Protein AF-A0A7S4PIS7-F1 (afdb_monomer)

Nearest PDB structures (foldseek):
  7o0b-assembly1_A  TM=9.047E-01  e=6.453E-05  Homo sapiens
  6qe7-assembly3_C  TM=4.476E-01  e=2.014E-06  Acetivibrio thermocellus
  2ds4-assembly1_A  TM=7.966E-01  e=3.556E-04  Homo sapiens
  6qe7-assembly1_A  TM=4.527E-01  e=4.988E-06  Acetivibrio thermocellus
  6qe7-assembly2_B  TM=4.532E-01  e=1.171E-05  Acetivibrio thermocellus

Radius of gyration: 41.5 Å; Cα contacts (8 Å, |Δi|>4): 416; chains: 1; bounding box: 76×53×110 Å

Foldseek 3Di:
DFKKKKKKAWDDQQKFKWKDKQNDTFDGQHPGDPDNIDMGIDDDDPPDDIDIDMDMDGDDDDTDIFMWMATPPRDIDTDDVVNDDPDPPPDPCPVPDDDDAFDDWDQVLKDKDDPLQPDADAPDKGKIKIFTHHPVNHTHQAQPWDKWKWKAFPPDRVDDTWTWDWADPGRRMIMIMTHHHDDDQPPPPDDPDPDDDDPDPPPDPDDDDDDDDDDDDPVVVVVVVVPPPPPPPDPPPPPDPPPDDGIGMDMDIDDPPDDDDDDDPDPPPDD

InterPro domains:
  IPR011658 PA14 domain [PF07691] (14-79)
  IPR013783 Immunoglobulin-like fold [G3DSA:2.60.40.10] (105-194)
  IPR037524 PA14/GLEYA domain [PS51820] (1-83)

Mean predicted aligned error: 19.9 Å

Solvent-accessible surface area (backbone atoms only — not comparable to full-atom values): 17497 Å² total; per-residue (Å²): 106,51,58,34,39,39,33,41,44,43,70,51,87,60,43,29,40,34,35,29,51,68,86,39,79,42,37,83,25,72,92,56,66,92,56,53,57,48,59,28,68,49,80,46,55,78,101,59,92,67,56,72,47,78,50,76,48,71,71,71,90,74,83,48,80,44,57,30,35,28,39,97,88,40,73,78,41,66,66,52,68,95,80,58,73,96,62,90,66,71,62,91,70,61,82,69,90,78,84,85,80,52,65,69,76,23,57,84,62,27,46,73,49,58,61,41,76,83,49,75,50,54,76,36,79,24,46,32,39,35,42,40,9,7,84,86,61,40,63,28,71,58,52,85,76,44,66,48,44,32,42,34,53,68,82,55,76,88,57,79,65,42,73,35,54,67,44,69,73,48,58,13,25,30,43,33,36,36,59,49,78,74,72,84,66,95,77,74,86,85,65,103,54,101,66,93,78,84,92,67,91,75,85,75,81,83,83,79,91,77,97,65,99,67,93,74,71,69,72,63,60,60,53,60,66,73,68,66,83,72,81,82,81,60,99,75,74,84,74,80,69,76,89,69,87,58,61,43,78,46,77,43,59,54,57,96,92,61,89,82,83,82,81,78,91,73,81,79,81,73,135

Organism: Guillardia theta (NCBI:txid55529)

Sequence (271 aa):
SEEFTFETSMGGNDERVKLWVDSSWIIDQWNSLSASSPSGTVWLVSNTLYDIKLQYADGADSAQVQLLWSSASQGQEVVNTSNLFVDASPVAGSPFATTVYPALTSGTLSTASGQGLSLATAGVSASLTIQAKDNLGNLKTTSDDVFVVRVRHNTDYTRSNILGTVTALGSGTYAASYTATWKRNGLSCVTNSTTYACTEPVDLIAIGSSTNTGIYDVSTWINAIRQTTSNVVGPSANRIGVLQKYHDILVSQALPGGLFATYYTDMSATP

pLDDT: mean 71.36, std 23.64, range [25.14, 98.12]

Secondary structure (DSSP, 8-state):
-EEEEEEEEES-SS-EEEEEETTEEEEE-SS--S-SS-EEEEEE-TT----EEEEEE--SS---EEEEEE-SSS-SEE--GGG--SS-PPPTTPSP---PPP-SB-TTT-EEESGGGT---TTSEEEEEEE-BBTTSPBPS----EEEEEEEESS-TTSPPEEPEEEEEETTEEEEEEE------TT----SSS-----------------------HHHHHHHHHS------STT----------EEEEEEEEBTTB-------------

Structure (mmCIF, N/CA/C/O backbone):
data_AF-A0A7S4PIS7-F1
#
_entry.id   AF-A0A7S4PIS7-F1
#
loop_
_atom_site.group_PDB
_atom_site.id
_atom_site.type_symbol
_atom_site.label_atom_id
_atom_site.label_alt_id
_atom_site.label_comp_id
_atom_site.label_asym_id
_atom_site.label_entity_id
_atom_site.label_seq_id
_atom_site.pdbx_PDB_ins_code
_atom_site.Cartn_x
_atom_site.Cartn_y
_atom_site.Cartn_z
_atom_site.occupancy
_atom_site.B_iso_or_equiv
_atom_site.auth_seq_id
_atom_site.auth_comp_id
_atom_site.auth_asym_id
_atom_site.auth_atom_id
_atom_site.pdbx_PDB_model_num
ATOM 1 N N . SER A 1 1 ? 3.510 -2.843 -29.275 1.00 89.06 1 SER A N 1
ATOM 2 C CA . SER A 1 1 ? 4.813 -3.388 -28.865 1.00 89.06 1 SER A CA 1
ATOM 3 C C . SER A 1 1 ? 5.463 -3.967 -30.093 1.00 89.06 1 SER A C 1
ATOM 5 O O . SER A 1 1 ? 4.746 -4.426 -30.977 1.00 89.06 1 SER A O 1
ATOM 7 N N . GLU A 1 2 ? 6.778 -3.888 -30.170 1.00 95.56 2 GLU A N 1
ATOM 8 C CA . GLU A 1 2 ? 7.553 -4.352 -31.318 1.00 95.56 2 GLU A CA 1
ATOM 9 C C . GLU A 1 2 ? 9.003 -4.602 -30.893 1.00 95.56 2 GLU A C 1
ATOM 11 O O . GLU A 1 2 ? 9.437 -4.143 -29.832 1.00 95.56 2 GLU A O 1
ATOM 16 N N . GLU A 1 3 ? 9.737 -5.350 -31.712 1.00 97.56 3 GLU A N 1
ATOM 17 C CA . GLU A 1 3 ? 11.176 -5.515 -31.543 1.00 97.56 3 GLU A CA 1
ATOM 18 C C . GLU A 1 3 ? 11.889 -4.255 -32.032 1.00 97.56 3 GLU A C 1
ATOM 20 O O . GLU A 1 3 ? 11.732 -3.844 -33.184 1.00 97.56 3 GLU A O 1
ATOM 25 N N . PHE A 1 4 ? 12.674 -3.651 -31.147 1.00 97.69 4 PHE A N 1
ATOM 26 C CA . PHE A 1 4 ? 13.568 -2.553 -31.472 1.00 97.69 4 PHE A CA 1
ATOM 27 C C . PHE A 1 4 ? 14.977 -3.083 -31.678 1.00 97.69 4 PHE A C 1
ATOM 29 O O . PHE A 1 4 ? 15.463 -3.897 -30.895 1.00 97.69 4 PHE A O 1
ATOM 36 N N . THR A 1 5 ? 15.648 -2.567 -32.701 1.00 98.06 5 THR A N 1
ATOM 37 C CA . THR A 1 5 ? 17.086 -2.729 -32.909 1.00 98.06 5 THR A CA 1
ATOM 38 C C . THR A 1 5 ? 17.775 -1.456 -32.455 1.00 98.06 5 THR A C 1
ATOM 40 O O . THR A 1 5 ? 17.504 -0.390 -33.006 1.00 98.06 5 THR A O 1
ATOM 43 N N . PHE A 1 6 ? 18.667 -1.563 -31.474 1.00 97.88 6 PHE A N 1
ATOM 44 C CA . PHE A 1 6 ? 19.576 -0.489 -31.093 1.00 97.88 6 PHE A CA 1
ATOM 45 C C . PHE A 1 6 ? 20.920 -0.701 -31.770 1.00 97.88 6 PHE A C 1
ATOM 47 O O . PHE A 1 6 ? 21.424 -1.821 -31.814 1.00 97.88 6 PHE A O 1
ATOM 54 N N . GLU A 1 7 ? 21.512 0.379 -32.259 1.00 97.38 7 GLU A N 1
ATOM 55 C CA . GLU A 1 7 ? 22.822 0.384 -32.899 1.00 97.38 7 GLU A CA 1
ATOM 56 C C . GLU A 1 7 ? 23.671 1.504 -32.305 1.00 97.38 7 GLU A C 1
ATOM 58 O O . GLU A 1 7 ? 23.167 2.586 -32.001 1.00 97.38 7 GLU A O 1
ATOM 63 N N . THR A 1 8 ? 24.966 1.257 -32.136 1.00 95.88 8 THR A N 1
ATOM 64 C CA . THR A 1 8 ? 25.911 2.292 -31.709 1.00 95.88 8 THR A CA 1
ATOM 65 C C . THR A 1 8 ? 26.898 2.577 -32.830 1.00 95.88 8 THR A C 1
ATOM 67 O O . THR A 1 8 ? 27.755 1.741 -33.093 1.00 95.88 8 THR A O 1
ATOM 70 N N . SER A 1 9 ? 26.801 3.733 -33.486 1.00 93.50 9 SER A N 1
ATOM 71 C CA . SER A 1 9 ? 27.763 4.140 -34.518 1.00 93.50 9 SER A CA 1
ATOM 72 C C . SER A 1 9 ? 29.004 4.742 -33.868 1.00 93.50 9 SER A C 1
ATOM 74 O O . SER A 1 9 ? 28.886 5.668 -33.063 1.00 93.50 9 SER A O 1
ATOM 76 N N . MET A 1 10 ? 30.168 4.224 -34.245 1.00 90.75 10 MET A N 1
ATOM 77 C CA . MET A 1 10 ? 31.479 4.508 -33.660 1.00 90.75 10 MET A CA 1
ATOM 78 C C . MET A 1 10 ? 32.483 4.939 -34.741 1.00 90.75 10 MET A C 1
ATOM 80 O O . MET A 1 10 ? 32.348 4.558 -35.907 1.00 90.75 10 MET A O 1
ATOM 84 N N . GLY A 1 11 ? 33.447 5.782 -34.369 1.00 82.31 11 GLY A N 1
ATOM 85 C CA . GLY A 1 11 ? 34.452 6.372 -35.252 1.00 82.31 11 GLY A CA 1
ATOM 86 C C . GLY A 1 11 ? 35.626 5.450 -35.593 1.00 82.31 11 GLY A C 1
ATOM 87 O O . GLY A 1 11 ? 36.238 5.631 -36.650 1.00 82.31 11 GLY A O 1
ATOM 88 N N . GLY A 1 12 ? 35.932 4.450 -34.756 1.00 81.00 12 GLY A N 1
ATOM 89 C CA . GLY A 1 12 ? 37.169 3.674 -34.892 1.00 81.00 12 GLY A CA 1
ATOM 90 C C . GLY A 1 12 ? 37.178 2.286 -34.248 1.00 81.00 12 GLY A C 1
ATOM 91 O O . GLY A 1 12 ? 36.256 1.862 -33.557 1.00 81.00 12 GLY A O 1
ATOM 92 N N . ASN A 1 13 ? 38.257 1.540 -34.507 1.00 82.38 13 ASN A N 1
ATOM 93 C CA . ASN A 1 13 ? 38.429 0.150 -34.053 1.00 82.38 13 ASN A CA 1
ATOM 94 C C . ASN A 1 13 ? 38.976 0.056 -32.613 1.00 82.38 13 ASN A C 1
ATOM 96 O O . ASN A 1 13 ? 39.056 -1.025 -32.016 1.00 82.38 13 ASN A O 1
ATOM 100 N N . ASP A 1 14 ? 39.432 1.175 -32.073 1.00 86.00 14 ASP A N 1
ATOM 101 C CA . ASP A 1 14 ? 39.980 1.346 -30.733 1.00 86.00 14 ASP A CA 1
ATOM 102 C C . ASP A 1 14 ? 38.921 1.756 -29.699 1.00 86.00 14 ASP A C 1
ATOM 104 O O . ASP A 1 14 ? 39.156 1.622 -28.498 1.00 86.00 14 ASP A O 1
ATOM 108 N N . GLU A 1 15 ? 37.721 2.104 -30.154 1.00 90.69 15 GLU A N 1
ATOM 109 C CA . GLU A 1 15 ? 36.562 2.391 -29.315 1.00 90.69 15 GLU A CA 1
ATOM 110 C C . GLU A 1 15 ? 35.902 1.104 -28.782 1.00 90.69 15 GLU A C 1
ATOM 112 O O . GLU A 1 15 ? 35.995 0.014 -29.363 1.00 90.69 15 GLU A O 1
ATOM 117 N N . ARG A 1 16 ? 35.244 1.203 -27.625 1.00 92.56 16 ARG A N 1
ATOM 118 C CA . ARG A 1 16 ? 34.557 0.107 -26.930 1.00 92.56 16 ARG A CA 1
ATOM 119 C C . ARG A 1 16 ? 33.186 0.555 -26.480 1.00 92.56 16 ARG A C 1
ATOM 121 O O . ARG A 1 16 ? 33.023 1.660 -25.970 1.00 92.56 16 ARG A O 1
ATOM 128 N N . VAL A 1 17 ? 32.215 -0.348 -26.586 1.00 95.00 17 VAL A N 1
ATOM 129 C CA . VAL A 1 17 ? 30.831 -0.045 -26.235 1.00 95.00 17 VAL A CA 1
ATOM 130 C C . VAL A 1 17 ? 30.140 -1.208 -25.547 1.00 95.00 17 VAL A C 1
ATOM 132 O O . VAL A 1 17 ? 30.383 -2.386 -25.834 1.00 95.00 17 VAL A O 1
ATOM 135 N N . LYS A 1 18 ? 29.252 -0.851 -24.624 1.00 96.44 18 LYS A N 1
ATOM 136 C CA . LYS A 1 18 ? 28.343 -1.774 -23.969 1.00 96.44 18 LYS A CA 1
ATOM 137 C C . LYS A 1 18 ? 27.011 -1.093 -23.717 1.00 96.44 18 LYS A C 1
ATOM 139 O O . LYS A 1 18 ? 26.975 -0.005 -23.142 1.00 96.44 18 LYS A O 1
ATOM 144 N N . LEU A 1 19 ? 25.930 -1.724 -24.156 1.00 97.31 19 LEU A N 1
ATOM 145 C CA . LEU A 1 19 ? 24.585 -1.166 -24.079 1.00 97.31 19 LEU A CA 1
ATOM 146 C C . LEU A 1 19 ? 23.670 -2.111 -23.314 1.00 97.31 19 LEU A C 1
ATOM 148 O O . LEU A 1 19 ? 23.612 -3.313 -23.585 1.00 97.31 19 LEU A O 1
ATOM 152 N N . TRP A 1 20 ? 22.929 -1.519 -22.386 1.00 97.25 20 TRP A N 1
ATOM 153 C CA . TRP A 1 20 ? 21.851 -2.156 -21.662 1.00 97.25 20 TRP A CA 1
ATOM 154 C C . TRP A 1 20 ? 20.541 -1.450 -21.951 1.00 97.25 20 TRP A C 1
ATOM 156 O O . TRP A 1 20 ? 20.491 -0.221 -21.886 1.00 97.25 20 TRP A O 1
ATOM 166 N N . VAL A 1 21 ? 19.493 -2.234 -22.171 1.00 95.94 21 VAL A N 1
ATOM 167 C CA . VAL A 1 21 ? 18.105 -1.770 -22.207 1.00 95.94 21 VAL A CA 1
ATOM 168 C C . VAL A 1 21 ? 17.287 -2.726 -21.349 1.00 95.94 21 VAL A C 1
ATOM 170 O O . VAL A 1 21 ? 17.481 -3.937 -21.432 1.00 95.94 21 VAL A O 1
ATOM 173 N N . ASP A 1 22 ? 16.430 -2.190 -20.480 1.00 93.69 22 ASP A N 1
ATOM 174 C CA . ASP A 1 22 ? 15.642 -2.975 -19.519 1.00 93.69 22 ASP A CA 1
ATOM 175 C C . ASP A 1 22 ? 16.523 -3.891 -18.645 1.00 93.69 22 ASP A C 1
ATOM 177 O O . ASP A 1 22 ? 16.303 -5.094 -18.498 1.00 93.69 22 ASP A O 1
ATOM 181 N N . SER A 1 23 ? 17.636 -3.333 -18.147 1.00 89.81 23 SER A N 1
ATOM 182 C CA . SER A 1 23 ? 18.686 -4.049 -17.397 1.00 89.81 23 SER A CA 1
ATOM 183 C C . SER A 1 23 ? 19.358 -5.231 -18.128 1.00 89.81 23 SER A C 1
ATOM 185 O O . SER A 1 23 ? 20.266 -5.862 -17.576 1.00 89.81 23 SER A O 1
ATOM 187 N N . SER A 1 24 ? 19.000 -5.495 -19.385 1.00 92.69 24 SER A N 1
ATOM 188 C CA . SER A 1 24 ? 19.518 -6.593 -20.199 1.00 92.69 24 SER A CA 1
ATOM 189 C C . SER A 1 24 ? 20.617 -6.102 -21.132 1.00 92.69 24 SER A C 1
ATOM 191 O O . SER A 1 24 ? 20.514 -5.031 -21.722 1.00 92.69 24 SER A O 1
ATOM 193 N N . TRP A 1 25 ? 21.698 -6.871 -21.246 1.00 92.81 25 TRP A N 1
ATOM 194 C CA . TRP A 1 25 ? 22.859 -6.512 -22.061 1.00 92.81 25 TRP A CA 1
ATOM 195 C C . TRP A 1 25 ? 22.537 -6.868 -23.512 1.00 92.81 25 TRP A C 1
ATOM 197 O O . TRP A 1 25 ? 22.391 -8.049 -23.820 1.00 92.81 25 TRP A O 1
ATOM 207 N N . ILE A 1 26 ? 22.423 -5.870 -24.387 1.00 96.69 26 ILE A N 1
ATOM 208 C CA . ILE A 1 26 ? 22.072 -6.091 -25.801 1.00 96.69 26 ILE A CA 1
ATOM 209 C C . ILE A 1 26 ? 23.260 -5.890 -26.743 1.00 96.69 26 ILE A C 1
ATOM 211 O O . ILE A 1 26 ? 23.286 -6.469 -27.823 1.00 96.69 26 ILE A O 1
ATOM 215 N N . ILE A 1 27 ? 24.275 -5.132 -26.318 1.00 96.44 27 ILE A N 1
ATOM 216 C CA . ILE A 1 27 ? 25.562 -5.011 -27.012 1.00 96.44 27 ILE A CA 1
ATOM 217 C C . ILE A 1 27 ? 26.671 -5.179 -25.976 1.00 96.44 27 ILE A C 1
ATOM 219 O O . ILE A 1 27 ? 26.691 -4.460 -24.977 1.00 96.44 27 ILE A O 1
ATOM 223 N N . ASP A 1 28 ? 27.610 -6.095 -26.225 1.00 95.31 28 ASP A N 1
ATOM 224 C CA . ASP A 1 28 ? 28.832 -6.261 -25.429 1.00 95.31 28 ASP A CA 1
ATOM 225 C C . ASP A 1 28 ? 30.044 -6.403 -26.355 1.00 95.31 28 ASP A C 1
ATOM 227 O O . ASP A 1 28 ? 30.338 -7.483 -26.865 1.00 95.31 28 ASP A O 1
ATOM 231 N N . GLN A 1 29 ? 30.720 -5.284 -26.616 1.00 93.06 29 GLN A N 1
ATOM 232 C CA . GLN A 1 29 ? 31.928 -5.209 -27.445 1.00 93.06 29 GLN A CA 1
ATOM 233 C C . GLN A 1 29 ? 33.097 -4.623 -26.638 1.00 93.06 29 GLN A C 1
ATOM 235 O O . GLN A 1 29 ? 33.927 -3.876 -27.151 1.00 93.06 29 GLN A O 1
ATOM 240 N N . TRP A 1 30 ? 33.155 -4.935 -25.337 1.00 93.06 30 TRP A N 1
ATOM 241 C CA . TRP A 1 30 ? 34.141 -4.347 -24.425 1.00 93.06 30 TRP A CA 1
ATOM 242 C C . TRP A 1 30 ? 35.561 -4.897 -24.614 1.00 93.06 30 TRP A C 1
ATOM 244 O O . TRP A 1 30 ? 36.544 -4.174 -24.469 1.00 93.06 30 TRP A O 1
ATOM 254 N N . ASN A 1 31 ? 35.680 -6.185 -24.946 1.00 89.38 31 ASN A N 1
ATOM 255 C CA . ASN A 1 31 ? 36.980 -6.841 -25.130 1.00 89.38 31 ASN A CA 1
ATOM 256 C C . ASN A 1 31 ? 37.462 -6.785 -26.585 1.00 89.38 31 ASN A C 1
ATOM 258 O O . ASN A 1 31 ? 38.661 -6.705 -26.842 1.00 89.38 31 ASN A O 1
ATOM 262 N N . SER A 1 32 ? 36.530 -6.830 -27.533 1.00 85.56 32 SER A N 1
ATOM 263 C CA . SER A 1 32 ? 36.802 -6.829 -28.968 1.00 85.56 32 SER A CA 1
ATOM 264 C C . SER A 1 32 ? 35.637 -6.200 -29.713 1.00 85.56 32 SER A C 1
ATOM 266 O O . SER A 1 32 ? 34.486 -6.479 -29.371 1.00 85.56 32 SER A O 1
ATOM 268 N N . LEU A 1 33 ? 35.946 -5.430 -30.753 1.00 85.00 33 LEU A N 1
ATOM 269 C CA . LEU A 1 33 ? 34.955 -4.840 -31.637 1.00 85.00 33 LEU A CA 1
ATOM 270 C C . LEU A 1 33 ? 34.811 -5.673 -32.916 1.00 85.00 33 LEU A C 1
ATOM 272 O O . LEU A 1 33 ? 35.794 -5.939 -33.604 1.00 85.00 33 LEU A O 1
ATOM 276 N N . SER A 1 34 ? 33.588 -6.098 -33.219 1.00 80.88 34 SER A N 1
ATOM 277 C CA . SER A 1 34 ? 33.256 -6.904 -34.403 1.00 80.88 34 SER A CA 1
ATOM 278 C C . SER A 1 34 ? 32.882 -6.067 -35.631 1.00 80.88 34 SER A C 1
ATOM 280 O O . SER A 1 34 ? 33.052 -6.538 -36.753 1.00 80.88 34 SER A O 1
ATOM 282 N N . ALA A 1 35 ? 32.404 -4.837 -35.429 1.00 83.31 35 ALA A N 1
ATOM 283 C CA . ALA A 1 35 ? 32.048 -3.869 -36.467 1.00 83.31 35 ALA A CA 1
ATOM 284 C C . ALA A 1 35 ? 32.057 -2.445 -35.888 1.00 83.31 35 ALA A C 1
ATOM 286 O O . ALA A 1 35 ? 31.900 -2.285 -34.683 1.00 83.31 35 ALA A O 1
ATOM 287 N N . SER A 1 36 ? 32.159 -1.411 -36.726 1.00 85.44 36 SER A N 1
ATOM 288 C CA . SER A 1 36 ? 32.048 0.002 -36.308 1.00 85.44 36 SER A CA 1
ATOM 289 C C . SER A 1 36 ? 30.615 0.437 -35.953 1.00 85.44 36 SER A C 1
ATOM 291 O O . SER A 1 36 ? 30.393 1.566 -35.525 1.00 85.44 36 SER A O 1
ATOM 293 N N . SER A 1 37 ? 29.634 -0.449 -36.131 1.00 92.88 37 SER A N 1
ATOM 294 C CA . SER A 1 37 ? 28.220 -0.216 -35.825 1.00 92.88 37 SER A CA 1
ATOM 295 C C . SER A 1 37 ? 27.572 -1.474 -35.221 1.00 92.88 37 SER A C 1
ATOM 297 O O . SER A 1 37 ? 26.735 -2.111 -35.866 1.00 92.88 37 SER A O 1
ATOM 299 N N . PRO A 1 38 ? 27.995 -1.929 -34.025 1.00 94.88 38 PRO A N 1
ATOM 300 C CA . PRO A 1 38 ? 27.382 -3.086 -33.396 1.00 94.88 38 PRO A CA 1
ATOM 301 C C . PRO A 1 38 ? 25.932 -2.777 -33.018 1.00 94.88 38 PRO A C 1
ATOM 303 O O . PRO A 1 38 ? 25.589 -1.649 -32.650 1.00 94.88 38 PRO A O 1
ATOM 306 N N . SER A 1 39 ? 25.093 -3.804 -33.095 1.00 96.44 39 SER A N 1
ATOM 307 C CA . SER A 1 39 ? 23.665 -3.707 -32.831 1.00 96.44 39 SER A CA 1
ATOM 308 C C . SER A 1 39 ? 23.154 -4.871 -31.988 1.00 96.44 39 SER A C 1
ATOM 310 O O . SER A 1 39 ? 23.798 -5.916 -31.872 1.00 96.44 39 SER A O 1
ATOM 312 N N . GLY A 1 40 ? 21.996 -4.665 -31.368 1.00 96.75 40 GLY A N 1
ATOM 313 C CA . GLY A 1 40 ? 21.291 -5.661 -30.571 1.00 96.75 40 GLY A CA 1
ATOM 314 C C . GLY A 1 40 ? 19.795 -5.377 -30.543 1.00 96.75 40 GLY A C 1
ATOM 315 O O . GLY A 1 40 ? 19.378 -4.232 -30.735 1.00 96.75 40 GLY A O 1
ATOM 316 N N . THR A 1 41 ? 18.983 -6.410 -30.316 1.00 97.81 41 THR A N 1
ATOM 317 C CA . THR A 1 41 ? 17.521 -6.285 -30.312 1.00 97.81 41 THR A CA 1
ATOM 318 C C . THR A 1 41 ? 16.911 -6.469 -28.928 1.00 97.81 41 THR A C 1
ATOM 320 O O . THR A 1 41 ? 17.461 -7.153 -28.064 1.00 97.81 41 THR A O 1
ATOM 323 N N . VAL A 1 42 ? 15.765 -5.824 -28.708 1.00 97.44 42 VAL A N 1
ATOM 324 C CA . VAL A 1 42 ? 14.958 -5.953 -27.490 1.00 97.44 42 VAL A CA 1
ATOM 325 C C . VAL A 1 42 ? 13.488 -5.676 -27.796 1.00 97.44 42 VAL A C 1
ATOM 327 O O . VAL A 1 42 ? 13.154 -4.810 -28.603 1.00 97.44 42 VAL A O 1
ATOM 330 N N . TRP A 1 43 ? 12.585 -6.413 -27.152 1.00 97.31 43 TRP A N 1
ATOM 331 C CA . TRP A 1 43 ? 11.146 -6.227 -27.319 1.00 97.31 43 TRP A CA 1
ATOM 332 C C . TRP A 1 43 ? 10.621 -5.131 -26.389 1.00 97.31 43 TRP A C 1
ATOM 334 O O . TRP A 1 43 ? 10.701 -5.281 -25.172 1.00 97.31 43 TRP A O 1
ATOM 344 N N . LEU A 1 44 ? 10.045 -4.059 -26.942 1.00 95.19 44 LEU A N 1
ATOM 345 C CA . LEU A 1 44 ? 9.569 -2.907 -26.167 1.00 95.19 44 LEU A CA 1
ATOM 346 C C . LEU A 1 44 ? 8.071 -2.642 -26.364 1.00 95.19 44 LEU A C 1
ATOM 348 O O . LEU A 1 44 ? 7.462 -2.934 -27.401 1.00 95.19 44 LEU A O 1
ATOM 352 N N . VAL A 1 45 ? 7.451 -2.059 -25.341 1.00 94.56 45 VAL A N 1
ATOM 353 C CA . VAL A 1 45 ? 6.059 -1.606 -25.348 1.00 94.56 45 VAL A CA 1
ATOM 354 C C . VAL A 1 45 ? 6.029 -0.082 -25.471 1.00 94.56 45 VAL A C 1
ATOM 356 O O . VAL A 1 45 ? 6.704 0.626 -24.730 1.00 94.56 45 VAL A O 1
ATOM 359 N N . SER A 1 46 ? 5.220 0.431 -26.404 1.00 88.88 46 SER A N 1
ATOM 360 C CA . SER A 1 46 ? 5.020 1.875 -26.592 1.00 88.88 46 SER A CA 1
ATOM 361 C C . SER A 1 46 ? 4.566 2.551 -25.295 1.00 88.88 46 SER A C 1
ATOM 363 O O . SER A 1 46 ? 3.815 1.959 -24.520 1.00 88.88 46 SER A O 1
ATOM 365 N N . ASN A 1 47 ? 4.957 3.814 -25.098 1.00 85.25 47 ASN A N 1
ATOM 366 C CA . ASN A 1 47 ? 4.606 4.629 -23.924 1.00 85.25 47 ASN A CA 1
ATOM 367 C C . ASN A 1 47 ? 5.012 4.004 -22.576 1.00 85.25 47 ASN A C 1
ATOM 369 O O . ASN A 1 47 ? 4.354 4.234 -21.563 1.00 85.25 47 ASN A O 1
ATOM 373 N N . THR A 1 48 ? 6.088 3.216 -22.561 1.00 90.25 48 THR A N 1
ATOM 374 C CA . THR A 1 48 ? 6.672 2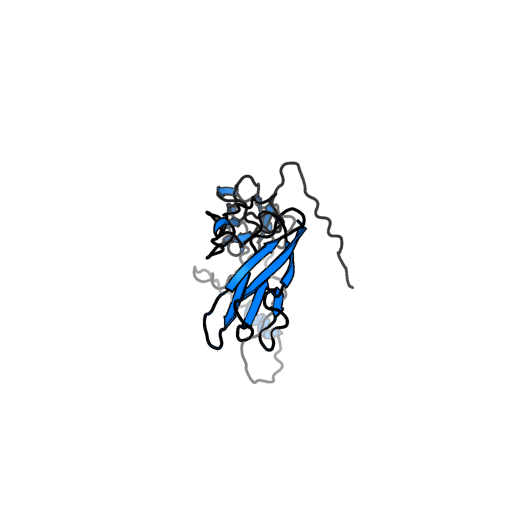.636 -21.346 1.00 90.25 48 THR A CA 1
ATOM 375 C C . THR A 1 48 ? 8.122 3.094 -21.230 1.00 90.25 48 THR A C 1
ATOM 377 O O . THR A 1 48 ? 8.856 3.068 -22.216 1.00 90.25 48 THR A O 1
ATOM 380 N N . LEU A 1 49 ? 8.522 3.549 -20.041 1.00 90.38 49 LEU A N 1
ATOM 381 C CA . LEU A 1 49 ? 9.910 3.909 -19.755 1.00 90.38 49 LEU A CA 1
ATOM 382 C C . LEU A 1 49 ? 10.713 2.647 -19.442 1.00 90.38 49 LEU A C 1
ATOM 384 O O . LEU A 1 49 ? 10.255 1.800 -18.677 1.00 90.38 49 LEU A O 1
ATOM 388 N N . TYR A 1 50 ? 11.913 2.564 -20.008 1.00 92.69 50 TYR A N 1
ATOM 389 C CA . TYR A 1 50 ? 12.866 1.486 -19.775 1.00 92.69 50 TYR A CA 1
ATOM 390 C C . TYR A 1 50 ? 14.197 2.071 -19.322 1.00 92.69 50 TYR A C 1
ATOM 392 O O . TYR A 1 50 ? 14.622 3.113 -19.825 1.00 92.69 50 TYR A O 1
ATOM 400 N N . ASP A 1 51 ? 14.873 1.375 -18.411 1.00 92.19 51 ASP A N 1
ATOM 401 C CA . ASP A 1 51 ? 16.232 1.736 -18.025 1.00 92.19 51 ASP A CA 1
ATOM 402 C C . ASP A 1 51 ? 17.175 1.546 -19.214 1.00 92.19 51 ASP A C 1
ATOM 404 O O . ASP A 1 51 ? 17.218 0.472 -19.821 1.00 92.19 51 ASP A O 1
ATOM 408 N N . ILE A 1 52 ? 17.965 2.575 -19.515 1.00 93.94 52 ILE A N 1
ATOM 409 C CA . ILE A 1 52 ? 19.012 2.530 -20.532 1.00 93.94 52 ILE A CA 1
ATOM 410 C C . ILE A 1 52 ? 20.353 2.907 -19.913 1.00 93.94 52 ILE A C 1
ATOM 412 O O . ILE A 1 52 ? 20.471 3.872 -19.159 1.00 93.94 52 ILE A O 1
ATOM 416 N N . LYS A 1 53 ? 21.391 2.139 -20.234 1.00 94.69 53 LYS A N 1
ATOM 417 C CA . LYS A 1 53 ? 22.766 2.438 -19.829 1.00 94.69 53 LYS A CA 1
ATOM 418 C C . LYS A 1 53 ? 23.675 2.210 -21.018 1.00 94.69 53 LYS A C 1
ATOM 420 O O . LYS A 1 53 ? 23.640 1.140 -21.609 1.00 94.69 53 LYS A O 1
ATOM 425 N N . LEU A 1 54 ? 24.511 3.189 -21.330 1.00 95.06 54 LEU A N 1
ATOM 426 C CA . LEU A 1 54 ? 25.555 3.080 -22.341 1.00 95.06 54 LEU A CA 1
ATOM 427 C C . LEU A 1 54 ? 26.898 3.295 -21.648 1.00 95.06 54 LEU A C 1
ATOM 429 O O . LEU A 1 54 ? 27.108 4.315 -20.996 1.00 95.06 54 LEU A O 1
ATOM 433 N N . GLN A 1 55 ? 27.796 2.326 -21.768 1.00 95.62 55 GLN A N 1
ATOM 434 C CA . GLN A 1 55 ? 29.203 2.515 -21.447 1.00 95.62 55 GLN A CA 1
ATOM 435 C C . GLN A 1 55 ? 29.985 2.619 -22.744 1.00 95.62 55 GLN A C 1
ATOM 437 O O . GLN A 1 55 ? 29.776 1.830 -23.664 1.00 95.62 55 GLN A O 1
ATOM 442 N N . TYR A 1 56 ? 30.888 3.589 -22.780 1.00 94.75 56 TYR A N 1
ATOM 443 C CA . TYR A 1 56 ? 31.739 3.890 -23.914 1.00 94.75 56 TYR A CA 1
ATOM 444 C C . TYR A 1 56 ? 33.160 4.141 -23.409 1.00 94.75 56 TYR A C 1
ATOM 446 O O . TYR A 1 56 ? 33.338 4.777 -22.366 1.00 94.75 56 TYR A O 1
ATOM 454 N N . ALA A 1 57 ? 34.152 3.629 -24.125 1.00 92.50 57 ALA A N 1
ATOM 455 C CA . ALA A 1 57 ? 35.554 3.940 -23.897 1.00 92.50 57 ALA A CA 1
ATOM 456 C C . ALA A 1 57 ? 36.267 4.126 -25.234 1.00 92.50 57 ALA A C 1
ATOM 458 O O . ALA A 1 57 ? 35.927 3.476 -26.216 1.00 92.50 57 ALA A O 1
ATOM 459 N N . ASP A 1 58 ? 37.263 4.996 -25.228 1.00 90.62 58 ASP A N 1
ATOM 460 C CA . ASP A 1 58 ? 38.084 5.347 -26.379 1.00 90.62 58 ASP A CA 1
ATOM 461 C C . ASP A 1 58 ? 39.565 5.127 -26.038 1.00 90.62 58 ASP A C 1
ATOM 463 O O . ASP A 1 58 ? 39.958 5.259 -24.871 1.00 90.62 58 ASP A O 1
ATOM 467 N N . GLY A 1 59 ? 40.358 4.725 -27.032 1.00 82.44 59 GLY A N 1
ATOM 468 C CA . GLY A 1 59 ? 41.753 4.319 -26.859 1.00 82.44 59 GLY A CA 1
ATOM 469 C C . GLY A 1 59 ? 42.761 5.390 -27.279 1.00 82.44 59 GLY A C 1
ATOM 470 O O . GLY A 1 59 ? 43.707 5.664 -26.532 1.00 82.44 59 GLY A O 1
ATOM 471 N N . ALA A 1 60 ? 42.585 5.963 -28.468 1.00 74.50 60 ALA A N 1
ATOM 472 C CA . ALA A 1 60 ? 43.376 7.041 -29.052 1.00 74.50 60 ALA A CA 1
ATOM 473 C C . ALA A 1 60 ? 42.528 7.788 -30.114 1.00 74.50 60 ALA A C 1
ATOM 475 O O . ALA A 1 60 ? 41.383 7.456 -30.355 1.00 74.50 60 ALA A O 1
ATOM 476 N N . ASP A 1 61 ? 43.076 8.811 -30.775 1.00 72.75 61 ASP A N 1
ATOM 477 C CA . ASP A 1 61 ? 42.390 9.531 -31.864 1.00 72.75 61 ASP A CA 1
ATOM 478 C C . ASP A 1 61 ? 41.096 10.287 -31.458 1.00 72.75 61 ASP A C 1
ATOM 480 O O . ASP A 1 61 ? 41.035 10.933 -30.409 1.00 72.75 61 ASP A O 1
ATOM 484 N N . SER A 1 62 ? 40.128 10.386 -32.376 1.00 81.81 62 SER A N 1
ATOM 485 C CA . SER A 1 62 ? 38.933 11.224 -32.251 1.00 81.81 62 SER A CA 1
ATOM 486 C C . SER A 1 62 ? 37.731 10.388 -31.822 1.00 81.81 62 SER A C 1
ATOM 488 O O . SER A 1 62 ? 37.117 9.744 -32.665 1.00 81.81 62 SER A O 1
ATOM 490 N N . ALA A 1 63 ? 37.337 10.501 -30.554 1.00 87.06 63 ALA A N 1
ATOM 491 C CA . ALA A 1 63 ? 36.181 9.803 -29.995 1.00 87.06 63 ALA A CA 1
ATOM 492 C C . ALA A 1 63 ? 34.838 10.237 -30.615 1.00 87.06 63 ALA A C 1
ATOM 494 O O . ALA A 1 63 ? 34.480 11.424 -30.587 1.00 87.06 63 ALA A O 1
ATOM 495 N N . GLN A 1 64 ? 34.043 9.273 -31.082 1.00 90.38 64 GLN A N 1
ATOM 496 C CA . GLN A 1 64 ? 32.674 9.505 -31.541 1.00 90.38 64 GLN A CA 1
ATOM 497 C C . GLN A 1 64 ? 31.747 8.339 -31.180 1.00 90.38 64 GLN A C 1
ATOM 499 O O . GLN A 1 64 ? 32.007 7.191 -31.510 1.00 90.38 64 GLN A O 1
ATOM 504 N N . VAL A 1 65 ? 30.583 8.648 -30.598 1.00 93.25 65 VAL A N 1
ATOM 505 C CA . VAL A 1 65 ? 29.512 7.661 -30.404 1.00 93.25 65 VAL A CA 1
ATOM 506 C C . VAL A 1 65 ? 28.141 8.261 -30.699 1.00 93.25 65 VAL A C 1
ATOM 508 O O . VAL A 1 65 ? 27.815 9.362 -30.251 1.00 93.25 65 VAL A O 1
ATOM 511 N N . GLN A 1 66 ? 27.319 7.530 -31.448 1.00 95.56 66 GLN A N 1
ATOM 512 C CA . GLN A 1 66 ? 25.899 7.823 -31.636 1.00 95.56 66 GLN A CA 1
ATOM 513 C C . GLN A 1 66 ? 25.075 6.595 -31.276 1.00 95.56 66 GLN A C 1
ATOM 515 O O . GLN A 1 66 ? 25.419 5.488 -31.673 1.00 95.56 66 GLN A O 1
ATOM 520 N N . LEU A 1 67 ? 23.974 6.797 -30.554 1.00 97.25 67 LEU A N 1
ATOM 521 C CA . LEU A 1 67 ? 22.993 5.754 -30.279 1.00 97.25 67 LEU A CA 1
ATOM 522 C C . LEU A 1 67 ? 21.820 5.912 -31.247 1.00 97.25 67 LEU A C 1
ATOM 524 O O . LEU A 1 67 ? 21.155 6.950 -31.255 1.00 97.25 67 LEU A O 1
ATOM 528 N N . LEU A 1 68 ? 21.573 4.881 -32.043 1.00 98.12 68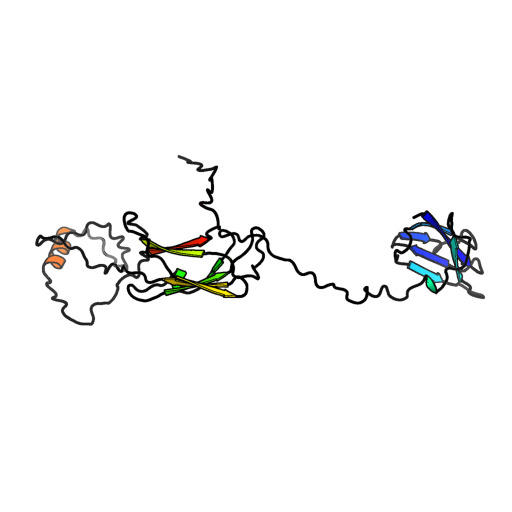 LEU A N 1
ATOM 529 C CA . LEU A 1 68 ? 20.495 4.809 -33.015 1.00 98.12 68 LEU A CA 1
ATOM 530 C C . LEU A 1 68 ? 19.505 3.714 -32.629 1.00 98.12 68 LEU A C 1
ATOM 532 O O . LEU A 1 68 ? 19.856 2.750 -31.944 1.00 98.12 68 LEU A O 1
ATOM 536 N N . TRP A 1 69 ? 18.273 3.859 -33.103 1.00 97.94 69 TRP A N 1
ATOM 537 C CA . TRP A 1 69 ? 17.234 2.846 -32.965 1.00 97.94 69 TRP A CA 1
ATOM 538 C C . TRP A 1 69 ? 16.414 2.694 -34.246 1.00 97.94 69 TRP A C 1
ATOM 540 O O . TRP A 1 69 ? 16.347 3.606 -35.068 1.00 97.94 69 TRP A O 1
ATOM 550 N N . SER A 1 70 ? 15.802 1.530 -34.429 1.00 98.00 70 SER A N 1
ATOM 551 C CA . SER A 1 70 ? 14.837 1.262 -35.498 1.00 98.00 70 SER A CA 1
ATOM 552 C C . SER A 1 70 ? 13.896 0.130 -35.095 1.00 98.00 70 SER A C 1
ATOM 554 O O . SER A 1 70 ? 14.214 -0.664 -34.208 1.00 98.00 70 SER A O 1
ATOM 556 N N . SER A 1 71 ? 12.743 0.046 -35.745 1.00 97.50 71 SER A N 1
ATOM 557 C CA . SER A 1 71 ? 11.772 -1.038 -35.584 1.00 97.50 71 SER A CA 1
ATOM 558 C C . SER A 1 71 ? 11.000 -1.242 -36.893 1.00 97.50 71 SER A C 1
ATOM 560 O O . SER A 1 71 ? 11.302 -0.625 -37.915 1.00 97.50 71 SER A O 1
ATOM 562 N N . ALA A 1 72 ? 9.974 -2.096 -36.887 1.00 97.19 72 ALA A N 1
ATOM 563 C CA . ALA A 1 72 ? 9.101 -2.265 -38.048 1.00 97.19 72 ALA A CA 1
ATOM 564 C C . ALA A 1 72 ? 8.314 -0.986 -38.397 1.00 97.19 72 ALA A C 1
ATOM 566 O O . ALA A 1 72 ? 7.968 -0.781 -39.562 1.00 97.19 72 ALA A O 1
ATOM 567 N N . SER A 1 73 ? 8.020 -0.142 -37.401 1.00 96.62 73 SER A N 1
ATOM 568 C CA . SER A 1 73 ? 7.276 1.113 -37.574 1.00 96.62 73 SER A CA 1
ATOM 569 C C . SER A 1 73 ? 8.113 2.385 -37.368 1.00 96.62 73 SER A C 1
ATOM 571 O O . SER A 1 73 ? 7.662 3.471 -37.733 1.00 96.62 73 SER A O 1
ATOM 573 N N . GLN A 1 74 ? 9.342 2.252 -36.863 1.00 94.19 74 GLN A N 1
ATOM 574 C CA . GLN A 1 74 ? 10.310 3.327 -36.649 1.00 94.19 74 GLN A CA 1
ATOM 575 C C . GLN A 1 74 ? 11.469 3.201 -37.646 1.00 94.19 74 GLN A C 1
ATOM 577 O O . GLN A 1 74 ? 12.261 2.259 -37.582 1.00 94.19 74 GLN A O 1
ATOM 582 N N . GLY A 1 75 ? 11.609 4.179 -38.546 1.00 96.62 75 GLY A N 1
ATOM 583 C CA . GLY A 1 75 ? 12.797 4.284 -39.397 1.00 96.62 75 GLY A CA 1
ATOM 584 C C . GLY A 1 75 ? 14.063 4.493 -38.560 1.00 96.62 75 GLY A C 1
ATOM 585 O O . GLY A 1 75 ? 13.991 5.046 -37.461 1.00 96.62 75 GLY A O 1
ATOM 586 N N . GLN A 1 76 ? 15.217 4.057 -39.074 1.00 97.44 76 GLN A N 1
ATOM 587 C CA . GLN A 1 76 ? 16.482 4.220 -38.362 1.00 97.44 76 GLN A CA 1
ATOM 588 C C . GLN A 1 76 ? 16.822 5.698 -38.173 1.00 97.44 76 GLN A C 1
ATOM 590 O O . GLN A 1 76 ? 16.936 6.452 -39.138 1.00 97.44 76 GLN A O 1
ATOM 595 N N . GLU A 1 77 ? 17.020 6.093 -36.922 1.00 97.62 77 GLU A N 1
ATOM 596 C CA . GLU A 1 77 ? 17.429 7.444 -36.556 1.00 97.62 77 GLU A CA 1
ATOM 597 C C . GLU A 1 77 ? 18.207 7.446 -35.239 1.00 97.62 77 GLU A C 1
ATOM 599 O O . GLU A 1 77 ? 18.186 6.473 -34.481 1.00 97.62 77 GLU A O 1
ATOM 604 N N . VAL A 1 78 ? 18.890 8.556 -34.957 1.00 97.75 78 VAL A N 1
ATOM 605 C CA . VAL A 1 78 ? 19.488 8.804 -33.640 1.00 97.75 78 VAL A CA 1
ATOM 606 C C . VAL A 1 78 ? 18.372 8.900 -32.604 1.00 97.75 78 VAL A C 1
ATOM 608 O O . VAL A 1 78 ? 17.386 9.605 -32.827 1.00 97.75 78 VAL A O 1
ATOM 611 N N . VAL A 1 79 ? 18.540 8.235 -31.458 1.00 96.81 79 VAL A N 1
ATOM 612 C CA . VAL A 1 79 ? 17.560 8.285 -30.366 1.00 96.81 79 VAL A CA 1
ATOM 613 C C . VAL A 1 79 ? 17.388 9.736 -29.918 1.00 96.81 79 VAL A C 1
ATOM 615 O O . VAL A 1 79 ? 18.297 10.355 -29.363 1.00 96.81 79 VAL A O 1
ATOM 618 N N . ASN A 1 80 ? 16.213 10.296 -30.203 1.00 94.81 80 ASN A N 1
ATOM 619 C CA . ASN A 1 80 ? 15.915 11.697 -29.940 1.00 94.81 80 ASN A CA 1
ATOM 620 C C . ASN A 1 80 ? 15.918 11.986 -28.430 1.00 94.81 80 ASN A C 1
ATOM 622 O O . ASN A 1 80 ? 15.442 11.178 -27.633 1.00 94.81 80 ASN A O 1
ATOM 626 N N . THR A 1 81 ? 16.380 13.172 -28.028 1.00 90.38 81 THR A N 1
ATOM 627 C CA . THR A 1 81 ? 16.391 13.594 -26.617 1.00 90.38 81 THR A CA 1
ATOM 628 C C . THR A 1 81 ? 14.997 13.644 -25.993 1.00 90.38 81 THR A C 1
ATOM 630 O O . THR A 1 81 ? 14.875 13.459 -24.790 1.00 90.38 81 THR A O 1
ATOM 633 N N . SER A 1 82 ? 13.937 13.819 -26.789 1.00 89.69 82 SER A N 1
ATOM 634 C CA . SER A 1 82 ? 12.544 13.704 -26.326 1.00 89.69 82 SER A CA 1
ATOM 635 C C . SER A 1 82 ? 12.158 12.303 -25.828 1.00 89.69 82 SER A C 1
ATOM 637 O O . SER A 1 82 ? 11.178 12.179 -25.097 1.00 89.69 82 SER A O 1
ATOM 639 N N . ASN A 1 83 ? 12.942 11.274 -26.170 1.00 91.31 83 ASN A N 1
ATOM 640 C CA . ASN A 1 83 ? 12.773 9.890 -25.724 1.00 91.31 83 ASN A CA 1
ATOM 641 C C . ASN A 1 83 ? 13.825 9.465 -24.678 1.00 91.31 83 ASN A C 1
ATOM 643 O O . ASN A 1 83 ? 13.865 8.297 -24.297 1.00 91.31 83 ASN A O 1
ATOM 647 N N . LEU A 1 84 ? 14.681 10.386 -24.213 1.00 91.31 84 LEU A N 1
ATOM 648 C CA . LEU A 1 84 ? 15.708 10.129 -23.200 1.00 91.31 84 LEU A CA 1
ATOM 649 C C . LEU A 1 84 ? 15.423 10.940 -21.936 1.00 91.31 84 LEU A C 1
ATOM 651 O O . LEU A 1 84 ? 15.385 12.169 -21.954 1.00 91.31 84 LEU A O 1
ATOM 655 N N . PHE A 1 85 ? 15.270 10.238 -20.818 1.00 87.62 85 PHE A N 1
ATOM 656 C CA . PHE A 1 85 ? 14.919 10.827 -19.531 1.00 87.62 85 PHE A CA 1
ATOM 657 C C . PHE A 1 85 ? 16.076 10.617 -18.550 1.00 87.62 85 PHE A C 1
ATOM 659 O O . PHE A 1 85 ? 16.522 9.491 -18.355 1.00 87.62 85 PHE A O 1
ATOM 666 N N . VAL A 1 86 ? 16.583 11.707 -17.961 1.00 80.94 86 VAL A N 1
ATOM 667 C CA . VAL A 1 86 ? 17.722 11.675 -17.016 1.00 80.94 86 VAL A CA 1
ATOM 668 C C . VAL A 1 86 ? 17.321 11.063 -15.674 1.00 80.94 86 VAL A C 1
ATOM 670 O O . VAL A 1 86 ? 18.121 10.380 -15.048 1.00 80.94 86 VAL A O 1
ATOM 673 N N . ASP A 1 87 ? 16.064 11.259 -15.282 1.00 70.06 87 ASP A N 1
ATOM 674 C CA . ASP A 1 87 ? 15.475 10.678 -14.088 1.00 70.06 87 ASP A CA 1
ATOM 675 C C . ASP A 1 87 ? 14.129 10.055 -14.460 1.00 70.06 87 ASP A C 1
ATOM 677 O O . ASP A 1 87 ? 13.272 10.715 -15.060 1.00 70.06 87 ASP A O 1
ATOM 681 N N . ALA A 1 88 ? 13.897 8.810 -14.042 1.00 61.50 88 ALA A N 1
ATOM 682 C CA . ALA A 1 88 ? 12.550 8.262 -13.928 1.00 61.50 88 ALA A CA 1
ATOM 683 C C . ALA A 1 88 ? 11.867 8.944 -12.732 1.00 61.50 88 ALA A C 1
ATOM 685 O O . ALA A 1 88 ? 11.718 8.368 -11.654 1.00 61.50 88 ALA A O 1
ATOM 686 N N . SER A 1 89 ? 11.535 10.229 -12.885 1.00 61.66 89 SER A N 1
ATOM 687 C CA . SER A 1 89 ? 10.833 10.961 -11.840 1.00 61.66 89 SER A CA 1
ATOM 688 C C . SER A 1 89 ? 9.484 10.274 -11.607 1.00 61.66 89 SER A C 1
ATOM 690 O O . SER A 1 89 ? 8.783 9.977 -12.582 1.00 61.66 89 SER A O 1
ATOM 692 N N . PRO A 1 90 ? 9.105 9.987 -10.349 1.00 61.50 90 PRO A N 1
ATOM 693 C CA . PRO A 1 90 ? 7.790 9.448 -10.052 1.00 61.50 90 PRO A CA 1
ATOM 694 C C . PRO A 1 90 ? 6.714 10.317 -10.703 1.00 61.50 90 PRO A C 1
ATOM 696 O O . PRO A 1 90 ? 6.824 11.545 -10.710 1.00 61.50 90 PRO A O 1
ATOM 699 N N . VAL A 1 91 ? 5.656 9.692 -11.226 1.00 65.81 91 VAL A N 1
ATOM 700 C CA . VAL A 1 91 ? 4.488 10.436 -11.717 1.00 65.81 91 VAL A CA 1
ATOM 701 C C . VAL A 1 91 ? 4.067 11.428 -10.633 1.00 65.81 91 VAL A C 1
ATOM 703 O O . VAL A 1 91 ? 3.985 11.058 -9.459 1.00 65.81 91 VAL A O 1
ATOM 706 N N . ALA A 1 92 ? 3.839 12.687 -11.014 1.00 59.56 92 ALA A N 1
ATOM 707 C CA . ALA A 1 92 ? 3.473 13.739 -10.075 1.00 59.56 92 ALA A CA 1
ATOM 708 C C . ALA A 1 92 ? 2.313 13.276 -9.172 1.00 59.56 92 ALA A C 1
ATOM 710 O O . ALA A 1 92 ? 1.261 12.865 -9.662 1.00 59.56 92 ALA A O 1
ATOM 711 N N . GLY A 1 93 ? 2.520 13.317 -7.852 1.00 62.88 93 GLY A N 1
ATOM 712 C CA . GLY A 1 93 ? 1.554 12.820 -6.864 1.00 62.88 93 GLY A CA 1
ATOM 713 C C . GLY A 1 93 ? 1.744 11.362 -6.426 1.00 62.88 93 GLY A C 1
ATOM 714 O O . GLY A 1 93 ? 0.933 10.866 -5.648 1.00 62.88 93 GLY A O 1
ATOM 715 N N . SER A 1 94 ? 2.800 10.685 -6.882 1.00 76.31 94 SER A N 1
ATOM 716 C CA . SER A 1 94 ? 3.245 9.396 -6.343 1.00 76.31 94 SER A CA 1
ATOM 717 C C . SER A 1 94 ? 4.117 9.584 -5.084 1.00 76.31 94 SER A C 1
ATOM 719 O O . SER A 1 94 ? 4.954 10.491 -5.067 1.00 76.31 94 SER A O 1
ATOM 721 N N . PRO A 1 95 ? 3.976 8.736 -4.044 1.00 73.38 95 PRO A N 1
ATOM 722 C CA . PRO A 1 95 ? 3.016 7.638 -3.936 1.00 73.38 95 PRO A CA 1
ATOM 723 C C . PRO A 1 95 ? 1.577 8.147 -3.790 1.00 73.38 95 PRO A C 1
ATOM 725 O O . PRO A 1 95 ? 1.303 9.075 -3.031 1.00 73.38 95 PRO A O 1
ATOM 728 N N . PHE A 1 96 ? 0.648 7.509 -4.504 1.00 80.38 96 PHE A N 1
ATOM 729 C CA . PHE A 1 96 ? -0.766 7.860 -4.425 1.00 80.38 96 PHE A CA 1
ATOM 730 C C . PHE A 1 96 ? -1.342 7.459 -3.063 1.00 80.38 96 PHE A C 1
ATOM 732 O O . PHE A 1 96 ? -1.142 6.335 -2.596 1.00 80.38 96 PHE A O 1
ATOM 739 N N . ALA A 1 97 ? -2.120 8.349 -2.447 1.00 75.38 97 ALA A N 1
ATOM 740 C CA . ALA A 1 97 ? -2.911 8.004 -1.274 1.00 75.38 97 ALA A CA 1
ATOM 741 C C . ALA A 1 97 ? -4.117 7.157 -1.709 1.00 75.38 97 ALA A C 1
ATOM 743 O O . ALA A 1 97 ? -5.085 7.677 -2.264 1.00 75.38 97 ALA A O 1
ATOM 744 N N . THR A 1 98 ? -4.069 5.847 -1.468 1.00 73.38 98 THR A N 1
ATOM 745 C CA . THR A 1 98 ? -5.245 4.984 -1.628 1.00 73.38 98 THR A CA 1
ATOM 746 C C . THR A 1 98 ? -6.070 4.995 -0.344 1.00 73.38 98 THR A C 1
ATOM 748 O O . THR A 1 98 ? -5.530 4.852 0.753 1.00 73.38 98 THR A O 1
ATOM 751 N N . THR A 1 99 ? -7.384 5.189 -0.467 1.00 75.88 99 THR A N 1
ATOM 752 C CA . THR A 1 99 ? -8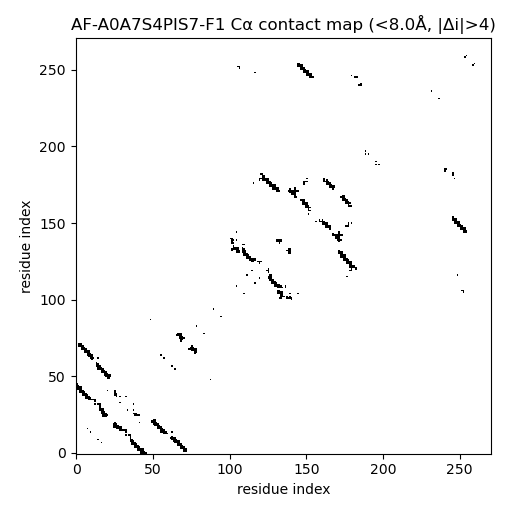.313 5.080 0.664 1.00 75.88 99 THR A CA 1
ATOM 753 C C . THR A 1 99 ? -9.025 3.741 0.572 1.00 75.88 99 THR A C 1
ATOM 755 O O . THR A 1 99 ? -9.790 3.500 -0.360 1.00 75.88 99 THR A O 1
ATOM 758 N N . VAL A 1 100 ? -8.773 2.864 1.542 1.00 75.31 100 VAL A N 1
ATOM 759 C CA . VAL A 1 100 ? -9.464 1.577 1.659 1.00 75.31 100 VAL A CA 1
ATOM 760 C C . VAL A 1 100 ? -10.711 1.780 2.508 1.00 75.31 100 VAL A C 1
ATOM 762 O O . VAL A 1 100 ? -10.620 2.169 3.673 1.00 75.31 100 VAL A O 1
ATOM 765 N N . TYR A 1 101 ? -11.880 1.516 1.928 1.00 83.50 101 TYR A N 1
ATOM 766 C CA . TYR A 1 101 ? -13.133 1.515 2.673 1.00 83.50 101 TYR A CA 1
ATOM 767 C C . TYR A 1 101 ? -13.353 0.138 3.311 1.00 83.50 101 TYR A C 1
ATOM 769 O O . TYR A 1 101 ? -13.308 -0.869 2.603 1.00 83.50 101 TYR A O 1
ATOM 777 N N . PRO A 1 102 ? -13.589 0.074 4.630 1.00 86.81 102 PRO A N 1
ATOM 778 C CA . PRO A 1 102 ? -13.788 -1.189 5.327 1.00 86.81 102 PRO A CA 1
ATOM 779 C C . PRO A 1 102 ? -15.143 -1.810 4.964 1.00 86.81 102 PRO A C 1
ATOM 781 O O . PRO A 1 102 ? -16.138 -1.099 4.784 1.00 86.81 102 PRO A O 1
ATOM 784 N N . ALA A 1 103 ? -15.193 -3.142 4.908 1.00 87.25 103 ALA A N 1
ATOM 785 C CA . ALA A 1 103 ? -16.406 -3.894 4.589 1.00 87.25 103 ALA A CA 1
ATOM 786 C C . ALA A 1 103 ? -17.420 -3.902 5.760 1.00 87.25 103 ALA A C 1
ATOM 788 O O . ALA A 1 103 ? -17.358 -3.088 6.691 1.00 87.25 103 ALA A O 1
ATOM 789 N N . LEU A 1 104 ? -18.406 -4.806 5.712 1.00 86.94 104 LEU A N 1
ATOM 790 C CA . LEU A 1 104 ? -19.329 -5.020 6.830 1.00 86.94 104 LEU A CA 1
ATOM 791 C C . LEU A 1 104 ? -18.561 -5.426 8.092 1.00 86.94 104 LEU A C 1
ATOM 793 O O . LEU A 1 104 ? -17.593 -6.187 8.036 1.00 86.94 104 LEU A O 1
ATOM 797 N N . THR A 1 105 ? -19.012 -4.916 9.232 1.00 86.19 105 THR A N 1
ATOM 798 C CA . THR A 1 105 ? -18.374 -5.167 10.522 1.00 86.19 105 THR A CA 1
ATOM 799 C C . THR A 1 105 ? -18.443 -6.645 10.890 1.00 86.19 105 THR A C 1
ATOM 801 O O . THR A 1 105 ? -19.442 -7.318 10.637 1.00 86.19 105 THR A O 1
ATOM 804 N N . SER A 1 106 ? -17.370 -7.131 11.503 1.00 83.69 106 SER A N 1
ATOM 805 C CA . SER A 1 106 ? -17.209 -8.472 12.042 1.00 83.69 106 SER A CA 1
ATOM 806 C C . SER A 1 106 ? -17.035 -8.389 13.553 1.00 83.69 106 SER A C 1
ATOM 808 O O . SER A 1 106 ? -15.997 -7.956 14.060 1.00 83.69 106 SER A O 1
ATOM 810 N N . GLY A 1 107 ? -18.036 -8.852 14.297 1.00 77.25 107 GLY A N 1
ATOM 811 C CA . GLY A 1 107 ? -17.990 -8.909 15.756 1.00 77.25 107 GLY A CA 1
ATOM 812 C C . GLY A 1 107 ? -16.865 -9.796 16.295 1.00 77.25 107 GLY A C 1
ATOM 813 O O . GLY A 1 107 ? -16.390 -9.548 17.396 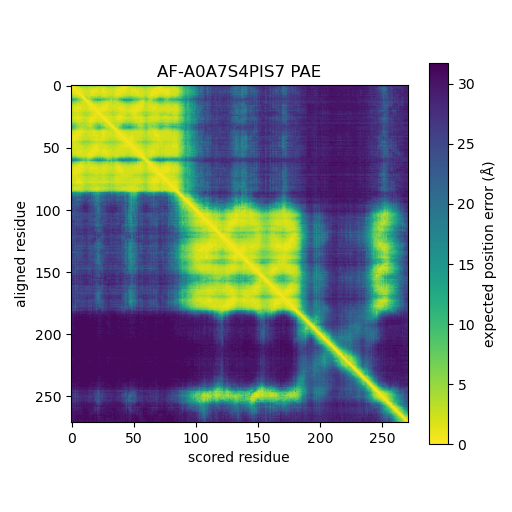1.00 77.25 107 GLY A O 1
ATOM 814 N N . THR A 1 108 ? -16.403 -10.779 15.512 1.00 76.38 108 THR A N 1
ATOM 815 C CA . THR A 1 108 ? -15.322 -11.699 15.912 1.00 76.38 108 THR A CA 1
ATOM 816 C C . THR A 1 108 ? -13.939 -11.051 15.809 1.00 76.38 108 THR A C 1
ATOM 818 O O . THR A 1 108 ? -13.070 -11.348 16.622 1.00 76.38 108 THR A O 1
ATOM 821 N N . LEU A 1 109 ? -13.723 -10.165 14.828 1.00 79.50 109 LEU A N 1
ATOM 822 C CA . LEU A 1 109 ? -12.448 -9.447 14.670 1.00 79.50 109 LEU A CA 1
ATOM 823 C C . LEU A 1 109 ? -12.436 -8.079 15.362 1.00 79.50 109 LEU A C 1
ATOM 825 O O . LEU A 1 109 ? -11.366 -7.513 15.596 1.00 79.50 109 LEU A O 1
ATOM 829 N N . SER A 1 110 ? -13.610 -7.548 15.699 1.00 86.38 110 SER A N 1
ATOM 830 C CA . SER A 1 110 ? -13.742 -6.344 16.515 1.00 86.38 110 SER A CA 1
ATOM 831 C C . SER A 1 110 ? -13.135 -6.565 17.901 1.00 86.38 110 SER A C 1
ATOM 833 O O . SER A 1 110 ? -13.180 -7.658 18.459 1.00 86.38 110 SER A O 1
ATOM 835 N N . THR A 1 111 ? -12.558 -5.514 18.475 1.00 88.12 111 THR A N 1
ATOM 836 C CA . THR A 1 111 ? -11.826 -5.606 19.745 1.00 88.12 111 THR A CA 1
ATOM 837 C C 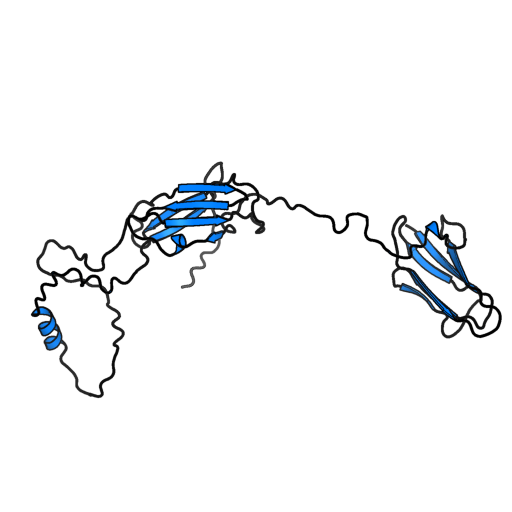. THR A 1 111 ? -12.490 -4.761 20.814 1.00 88.12 111 THR A C 1
ATOM 839 O O . THR A 1 111 ? -12.910 -3.642 20.534 1.00 88.12 111 THR A O 1
ATOM 842 N N . ALA A 1 112 ? -12.523 -5.257 22.048 1.00 87.00 112 ALA A N 1
ATOM 843 C CA . ALA A 1 112 ? -12.922 -4.483 23.216 1.00 87.00 112 ALA A CA 1
ATOM 844 C C . ALA A 1 112 ? -11.705 -4.196 24.109 1.00 87.00 112 ALA A C 1
ATOM 846 O O . ALA A 1 112 ? -10.825 -5.044 24.251 1.00 87.00 112 ALA A O 1
ATOM 847 N N . SER A 1 113 ? -11.660 -3.023 24.734 1.00 85.75 113 SER A N 1
ATOM 848 C CA . SER A 1 113 ? -10.607 -2.618 25.670 1.00 85.75 113 SER A CA 1
ATOM 849 C C . SER A 1 113 ? -11.171 -1.792 26.831 1.00 85.75 113 SER A C 1
ATOM 851 O O . SER A 1 113 ? -12.276 -1.261 26.757 1.00 85.75 113 SER A O 1
ATOM 853 N N . GLY A 1 114 ? -10.421 -1.689 27.931 1.00 84.06 114 GLY A N 1
ATOM 854 C CA . GLY A 1 114 ? -10.808 -0.912 29.114 1.00 84.06 114 GLY A CA 1
ATOM 855 C C . GLY A 1 114 ? -10.997 -1.755 30.376 1.00 84.06 114 GLY A C 1
ATOM 856 O O . GLY A 1 114 ? -11.103 -2.981 30.328 1.00 84.06 114 GLY A O 1
ATOM 857 N N . GLN A 1 115 ? -11.018 -1.082 31.530 1.00 77.38 115 GLN A N 1
ATOM 858 C CA . GLN A 1 115 ? -11.060 -1.739 32.843 1.00 77.38 115 GLN A CA 1
ATOM 859 C C . GLN A 1 115 ? -12.353 -2.523 33.078 1.00 77.38 115 GLN A C 1
ATOM 861 O O . GLN A 1 115 ? -12.317 -3.555 33.743 1.00 77.38 115 GLN A O 1
ATOM 866 N N . GLY A 1 116 ? -13.470 -2.104 32.475 1.00 79.88 116 GLY A N 1
ATOM 867 C CA . GLY A 1 116 ? -14.743 -2.812 32.573 1.00 79.88 116 GLY A CA 1
ATOM 868 C C . GLY A 1 116 ? -14.743 -4.217 31.967 1.00 79.88 116 GLY A C 1
ATOM 869 O O . GLY A 1 116 ? -15.746 -4.905 32.080 1.00 79.88 116 GLY A O 1
ATOM 870 N N . LEU A 1 117 ? -13.664 -4.695 31.344 1.00 73.31 117 LEU A N 1
ATOM 871 C CA . LEU A 1 117 ? -13.560 -6.099 30.922 1.00 73.31 117 LEU A CA 1
ATOM 872 C C . LEU A 1 117 ? -13.133 -7.047 32.051 1.00 73.31 117 LEU A C 1
ATOM 874 O O . LEU A 1 117 ? -13.450 -8.235 32.006 1.00 73.31 117 LEU A O 1
ATOM 878 N N . SER A 1 118 ? -12.410 -6.540 33.049 1.00 72.31 118 SER A N 1
ATOM 879 C CA . SER A 1 118 ? -11.801 -7.352 34.110 1.00 72.31 118 SER A CA 1
ATOM 880 C C . SER A 1 118 ? -12.146 -6.883 35.521 1.00 72.31 118 SER A C 1
ATOM 882 O O . SER A 1 118 ? -12.018 -7.662 36.464 1.00 72.31 118 SER A O 1
ATOM 884 N N . LEU A 1 119 ? -12.612 -5.642 35.674 1.00 68.06 119 LEU A N 1
ATOM 885 C CA . LEU A 1 119 ? -12.920 -5.034 36.957 1.00 68.06 119 LEU A CA 1
ATOM 886 C C . LEU A 1 119 ? -14.307 -4.390 36.929 1.00 68.06 119 LEU A C 1
ATOM 888 O O . LEU A 1 119 ? -14.566 -3.453 36.177 1.00 68.06 119 LEU A O 1
ATOM 892 N N . ALA A 1 120 ? -15.185 -4.867 37.807 1.00 72.81 120 ALA A N 1
ATOM 893 C CA . ALA A 1 120 ? -16.475 -4.251 38.074 1.00 72.81 120 ALA A CA 1
ATOM 894 C C . ALA A 1 120 ? -16.836 -4.426 39.549 1.00 72.81 120 ALA A C 1
ATOM 896 O O . ALA A 1 120 ? -16.696 -5.512 40.113 1.00 72.81 120 ALA A O 1
ATOM 897 N N . THR A 1 121 ? -17.332 -3.357 40.166 1.00 78.44 121 THR A N 1
ATOM 898 C CA . THR A 1 121 ? -17.841 -3.385 41.540 1.00 78.44 121 THR A CA 1
ATOM 899 C C . THR A 1 121 ? -19.357 -3.459 41.494 1.00 78.44 121 THR A C 1
ATOM 901 O O . THR A 1 121 ? -19.995 -2.688 40.782 1.00 78.44 121 THR A O 1
ATOM 904 N N . ALA A 1 122 ? -19.954 -4.373 42.261 1.00 77.69 122 ALA A N 1
ATOM 905 C CA . ALA A 1 122 ? -21.404 -4.511 42.277 1.00 77.69 122 ALA A CA 1
ATOM 906 C C . ALA A 1 122 ? -22.095 -3.196 42.685 1.00 77.69 122 ALA A C 1
ATOM 908 O O . ALA A 1 122 ? -21.733 -2.590 43.694 1.00 77.69 122 ALA A O 1
ATOM 909 N N . GLY A 1 123 ? -23.092 -2.778 41.906 1.00 77.56 123 GLY A N 1
ATOM 910 C CA . GLY A 1 123 ? -23.811 -1.513 42.068 1.00 77.56 123 GLY A CA 1
ATOM 911 C C . GLY A 1 123 ? -23.094 -0.289 41.488 1.00 77.56 123 GLY A C 1
ATOM 912 O O . GLY A 1 123 ? -23.666 0.796 41.511 1.00 77.56 123 GLY A O 1
ATOM 913 N N . VAL A 1 124 ? -21.881 -0.442 40.947 1.00 81.50 124 VAL A N 1
ATOM 914 C CA . VAL A 1 124 ? -21.111 0.633 40.308 1.00 81.50 124 VAL A CA 1
ATOM 915 C C . VAL A 1 124 ? -21.038 0.382 38.803 1.00 81.50 124 VAL A C 1
ATOM 917 O O . VAL A 1 124 ? -20.819 -0.748 38.364 1.00 81.50 124 VAL A O 1
ATOM 920 N N . SER A 1 125 ? -21.227 1.441 38.015 1.00 85.69 125 SER A N 1
ATOM 921 C CA . SER A 1 125 ? -21.096 1.374 36.558 1.00 85.69 125 SER A CA 1
ATOM 922 C C . SER A 1 125 ? -19.638 1.132 36.165 1.00 85.69 125 SER A C 1
ATOM 924 O O . SER A 1 125 ? -18.744 1.861 36.597 1.00 85.69 125 SER A O 1
ATOM 926 N N . ALA A 1 126 ? -19.406 0.112 35.346 1.00 83.31 126 ALA A N 1
ATOM 927 C CA . ALA A 1 126 ? -18.132 -0.186 34.711 1.00 83.31 126 ALA A CA 1
ATOM 928 C C . ALA A 1 126 ? -18.232 0.109 33.210 1.00 83.31 126 ALA A C 1
ATOM 930 O O . ALA A 1 126 ? -19.287 -0.085 32.602 1.00 83.31 126 ALA A O 1
ATOM 931 N N . SER A 1 127 ? -17.139 0.574 32.605 1.00 88.94 127 SER A N 1
ATOM 932 C CA . SER A 1 127 ? -17.104 0.966 31.195 1.00 88.94 127 SER A CA 1
ATOM 933 C C . SER A 1 127 ? -15.964 0.312 30.420 1.00 88.94 127 SER A C 1
ATOM 935 O O . SER A 1 127 ? -14.911 -0.036 30.962 1.00 88.94 127 SER A O 1
ATOM 937 N N . LEU A 1 128 ? -16.204 0.136 29.126 1.00 86.31 128 LEU A N 1
ATOM 938 C CA . LEU A 1 128 ? -15.267 -0.393 28.145 1.00 86.31 128 LEU A CA 1
ATOM 939 C C . LEU A 1 128 ? -15.499 0.287 26.793 1.00 86.31 128 LEU A C 1
ATOM 941 O O . LEU A 1 128 ? -16.559 0.860 26.542 1.00 86.31 128 LEU A O 1
ATOM 945 N N . THR A 1 129 ? -14.517 0.187 25.913 1.00 92.06 129 THR A N 1
ATOM 946 C CA . THR A 1 129 ? -14.568 0.714 24.551 1.00 92.06 129 THR A CA 1
ATOM 947 C C . THR A 1 129 ? -14.507 -0.440 23.562 1.00 92.06 129 THR A C 1
ATOM 949 O O . THR A 1 129 ? -13.743 -1.382 23.752 1.00 92.06 129 THR A O 1
ATOM 952 N N . ILE A 1 130 ? -15.301 -0.368 22.500 1.00 90.12 130 ILE A N 1
ATOM 953 C CA . ILE A 1 130 ? -15.312 -1.326 21.394 1.00 90.12 130 ILE A CA 1
ATOM 954 C C . ILE A 1 130 ? -14.791 -0.607 20.153 1.00 90.12 130 ILE A C 1
ATOM 956 O O . ILE A 1 130 ? -15.308 0.446 19.789 1.00 90.12 13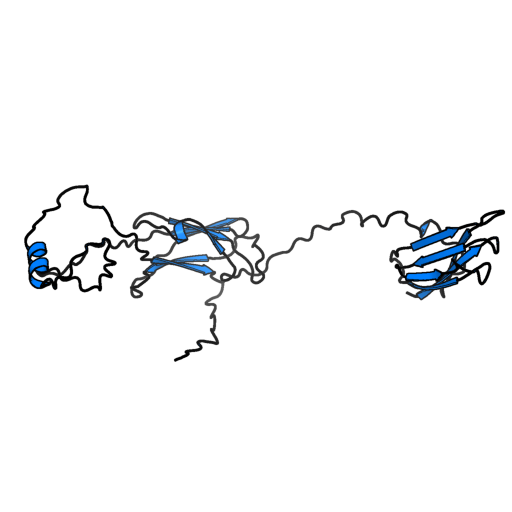0 ILE A O 1
ATOM 960 N N . GLN A 1 131 ? -13.793 -1.190 19.498 1.00 93.38 131 GLN A N 1
ATOM 961 C CA . GLN A 1 131 ? -13.327 -0.795 18.175 1.00 93.38 131 GLN A CA 1
ATOM 962 C C . GLN A 1 131 ? -13.844 -1.809 17.154 1.00 93.38 131 GLN A C 1
ATOM 964 O O . GLN A 1 131 ? -13.419 -2.970 17.151 1.00 93.38 131 GLN A O 1
ATOM 969 N N . ALA A 1 132 ? -14.744 -1.360 16.284 1.00 89.56 132 ALA A N 1
ATOM 970 C CA . ALA A 1 132 ? -15.291 -2.169 15.210 1.00 89.56 132 ALA A CA 1
ATOM 971 C C . ALA A 1 132 ? -14.269 -2.374 14.087 1.00 89.56 132 ALA A C 1
ATOM 973 O O . ALA A 1 132 ? -13.537 -1.449 13.709 1.00 89.56 132 ALA A O 1
ATOM 974 N N . LYS A 1 133 ? -14.242 -3.601 13.561 1.00 86.56 133 LYS A N 1
ATOM 975 C CA . LYS A 1 133 ? -13.424 -4.012 12.417 1.00 86.56 133 LYS A CA 1
ATOM 976 C C . LYS A 1 133 ? -14.248 -4.815 11.425 1.00 86.56 133 LYS A C 1
ATOM 978 O O . LYS A 1 133 ? -15.221 -5.445 11.828 1.00 86.56 133 LYS A O 1
ATOM 983 N N . ASP A 1 134 ? -13.859 -4.820 10.157 1.00 87.44 134 ASP A N 1
ATOM 984 C CA . ASP A 1 134 ? -14.436 -5.724 9.160 1.00 87.44 134 ASP A CA 1
ATOM 985 C C . ASP A 1 134 ? -13.863 -7.153 9.260 1.00 87.44 134 ASP A C 1
ATOM 987 O O . ASP A 1 134 ? -13.051 -7.463 10.135 1.00 87.44 134 ASP A O 1
ATOM 991 N N . ASN A 1 135 ? -14.313 -8.052 8.382 1.00 85.69 135 ASN A N 1
ATOM 992 C CA . ASN A 1 135 ? -13.853 -9.445 8.316 1.00 85.69 135 ASN A CA 1
ATOM 993 C C . ASN A 1 135 ? -12.399 -9.623 7.830 1.00 85.69 135 ASN A C 1
ATOM 995 O O . ASN A 1 135 ? -11.870 -10.727 7.937 1.00 85.69 135 ASN A O 1
ATOM 999 N N . LEU A 1 136 ? -11.755 -8.562 7.339 1.00 86.31 136 LEU A N 1
ATOM 1000 C CA . LEU A 1 136 ? -10.343 -8.528 6.953 1.00 86.31 136 LEU A CA 1
ATOM 1001 C C . LEU A 1 136 ? -9.470 -7.870 8.035 1.00 86.31 136 LEU A C 1
ATOM 1003 O O . LEU A 1 136 ? -8.248 -7.840 7.910 1.00 86.31 136 LEU A O 1
ATOM 1007 N N . GLY A 1 137 ? -10.080 -7.368 9.113 1.00 85.12 137 GLY A N 1
ATOM 1008 C CA . GLY A 1 137 ? -9.391 -6.708 10.218 1.00 85.12 137 GLY A CA 1
ATOM 1009 C C . GLY A 1 137 ? -9.160 -5.208 10.017 1.00 85.12 137 GLY A C 1
ATOM 1010 O O . GLY A 1 137 ? -8.485 -4.595 10.848 1.00 85.12 137 GLY A O 1
ATOM 1011 N N . ASN A 1 138 ? -9.729 -4.593 8.977 1.00 90.38 138 ASN A N 1
ATOM 1012 C CA . ASN A 1 138 ? -9.660 -3.144 8.789 1.00 90.38 138 ASN A CA 1
ATOM 1013 C C . ASN A 1 138 ? -10.551 -2.434 9.809 1.00 90.38 138 ASN A C 1
ATOM 1015 O O . ASN A 1 138 ? -11.652 -2.898 10.111 1.00 90.38 138 ASN A O 1
ATOM 1019 N N . LEU A 1 139 ? -10.105 -1.284 10.318 1.00 92.88 139 LEU A N 1
ATOM 1020 C CA . LEU A 1 139 ? -10.904 -0.463 11.229 1.00 92.88 139 LEU A CA 1
ATOM 1021 C C . LEU A 1 139 ? -12.113 0.128 10.501 1.00 92.88 139 LEU A C 1
ATOM 1023 O O . LEU A 1 139 ? -11.977 0.678 9.408 1.00 92.88 139 LEU A O 1
ATOM 1027 N N . LYS A 1 140 ? -13.288 0.072 11.130 1.00 91.94 140 LYS A N 1
ATOM 1028 C CA . LYS A 1 140 ? -14.469 0.784 10.636 1.00 91.94 140 LYS A CA 1
ATOM 1029 C C . LYS A 1 140 ? -14.280 2.292 10.776 1.00 91.94 140 LYS A C 1
ATOM 1031 O O . LYS A 1 140 ? -13.775 2.770 11.785 1.00 91.94 140 LYS A O 1
ATOM 1036 N N . THR A 1 141 ? -14.716 3.041 9.769 1.00 90.00 141 THR A N 1
ATOM 1037 C CA . THR A 1 141 ? -14.671 4.513 9.755 1.00 90.00 141 THR A CA 1
ATOM 1038 C C . THR A 1 141 ? -16.023 5.149 10.084 1.00 90.00 141 THR A C 1
ATOM 1040 O O . THR A 1 141 ? -16.087 6.330 10.415 1.00 90.00 141 THR A O 1
ATOM 1043 N N . THR A 1 142 ? -17.102 4.366 10.051 1.00 88.94 142 THR A N 1
ATOM 1044 C CA . THR A 1 142 ? -18.469 4.755 10.420 1.00 88.94 142 THR A CA 1
ATOM 1045 C C . THR A 1 142 ? -18.865 4.133 11.756 1.00 88.94 142 THR A C 1
ATOM 1047 O O . THR A 1 142 ? -18.260 3.154 12.185 1.00 88.94 142 THR A O 1
ATOM 1050 N N . SER A 1 143 ? -19.859 4.714 12.434 1.00 88.38 143 SER A N 1
ATOM 1051 C CA . SER A 1 143 ? -20.383 4.206 13.714 1.00 88.38 143 SER A CA 1
ATOM 1052 C C . SER A 1 143 ? -21.856 3.787 13.625 1.00 88.38 143 SER A C 1
ATOM 1054 O O . SER A 1 143 ? -22.660 4.106 14.497 1.00 88.38 143 SER A O 1
ATOM 1056 N N . ASP A 1 144 ? -22.212 3.127 12.527 1.00 87.00 144 ASP A N 1
ATOM 1057 C CA . ASP A 1 144 ? -23.556 2.656 12.181 1.00 87.00 144 ASP A CA 1
ATOM 1058 C C . ASP A 1 144 ? -23.840 1.208 12.623 1.00 87.00 144 ASP A C 1
ATOM 1060 O O . ASP A 1 144 ? -24.940 0.696 12.412 1.00 87.00 144 ASP A O 1
ATOM 1064 N N . ASP A 1 145 ? -22.880 0.550 13.275 1.00 86.50 145 ASP A N 1
ATOM 1065 C CA . ASP A 1 145 ? -23.055 -0.794 13.813 1.00 86.50 145 ASP A CA 1
ATOM 1066 C C . ASP A 1 145 ? -23.784 -0.790 15.152 1.00 86.50 145 ASP A C 1
ATOM 1068 O O . ASP A 1 145 ? -23.687 0.128 15.969 1.00 86.50 145 ASP A O 1
ATOM 1072 N N . VAL A 1 146 ? -24.452 -1.906 15.423 1.00 84.31 146 VAL A N 1
ATOM 1073 C CA . VAL A 1 146 ? -25.100 -2.151 16.704 1.00 84.31 146 VAL A CA 1
ATOM 1074 C C . VAL A 1 146 ? -24.295 -3.192 17.467 1.00 84.31 146 VAL A C 1
ATOM 1076 O O . VAL A 1 146 ? -24.145 -4.329 17.024 1.00 84.31 146 VAL A O 1
ATOM 1079 N N . PHE A 1 147 ? -23.813 -2.825 18.651 1.00 82.81 147 PHE A N 1
ATOM 1080 C CA . PHE A 1 147 ? -23.245 -3.770 19.608 1.00 82.81 147 PHE A CA 1
ATOM 1081 C C . PHE A 1 147 ? -24.186 -3.942 20.794 1.00 82.81 147 PHE A C 1
ATOM 1083 O O . PHE A 1 147 ? -24.793 -2.990 21.279 1.00 82.81 147 PHE A O 1
ATOM 1090 N N . VAL A 1 148 ? -24.277 -5.173 21.288 1.00 81.31 148 VAL A N 1
ATOM 1091 C CA . VAL A 1 148 ? -25.001 -5.509 22.510 1.00 81.31 148 VAL A CA 1
ATOM 1092 C C . VAL A 1 148 ? -24.002 -6.010 23.537 1.00 81.31 148 VAL A C 1
ATOM 1094 O O . VAL A 1 148 ? -23.309 -7.003 23.303 1.00 81.31 148 VAL A O 1
ATOM 1097 N N . VAL A 1 149 ? -23.957 -5.330 24.680 1.00 82.19 149 VAL A N 1
ATOM 1098 C CA . VAL A 1 149 ? -23.132 -5.709 25.828 1.00 82.19 149 VAL A CA 1
ATOM 1099 C C . VAL A 1 149 ? -24.020 -6.299 26.910 1.00 82.19 149 VAL A C 1
ATOM 1101 O O . VAL A 1 149 ? -25.054 -5.731 27.265 1.00 82.19 149 VAL A O 1
ATOM 1104 N N . ARG A 1 150 ? -23.631 -7.470 27.413 1.00 80.06 150 ARG A N 1
ATOM 1105 C CA . ARG A 1 150 ? -24.362 -8.208 28.441 1.00 80.06 150 ARG A CA 1
ATOM 1106 C C . ARG A 1 150 ? -23.416 -8.639 29.546 1.00 80.06 150 ARG A C 1
ATOM 1108 O O . ARG A 1 150 ? -22.345 -9.170 29.272 1.00 80.06 150 ARG A O 1
ATOM 1115 N N . VAL A 1 151 ? -23.855 -8.473 30.783 1.00 80.62 151 VAL A N 1
ATOM 1116 C CA . VAL A 1 151 ? -23.218 -9.064 31.957 1.00 80.62 151 VAL A CA 1
ATOM 1117 C C . VAL A 1 151 ? -23.941 -10.362 32.256 1.00 80.62 151 VAL A C 1
ATOM 1119 O O . VAL A 1 151 ? -25.152 -10.357 32.500 1.00 80.62 151 VAL A O 1
ATOM 1122 N N . ARG A 1 152 ? -23.206 -11.468 32.228 1.00 79.25 152 ARG A N 1
ATOM 1123 C CA . ARG A 1 152 ? -23.725 -12.798 32.533 1.00 79.25 152 ARG A CA 1
ATOM 1124 C C . ARG A 1 152 ? -23.066 -13.312 33.796 1.00 79.25 152 ARG A C 1
ATOM 1126 O O . ARG A 1 152 ? -21.856 -13.200 33.945 1.00 79.25 152 ARG A O 1
ATOM 1133 N N . HIS A 1 153 ? -23.849 -13.922 34.671 1.00 70.19 153 HIS A N 1
ATOM 1134 C CA . HIS A 1 153 ? -23.298 -14.637 35.811 1.00 70.19 153 HIS A CA 1
ATOM 1135 C C . HIS A 1 153 ? -22.529 -15.879 35.324 1.00 70.19 153 HIS A C 1
ATOM 1137 O O . HIS A 1 153 ? -23.043 -16.648 34.515 1.00 70.19 153 HIS A O 1
ATOM 1143 N N . ASN A 1 154 ? -21.301 -16.080 35.799 1.00 69.31 154 ASN A N 1
ATOM 1144 C CA . ASN A 1 154 ? -20.369 -17.055 35.210 1.00 69.31 154 ASN A CA 1
ATOM 1145 C C . ASN A 1 154 ? -20.662 -18.530 35.552 1.00 69.31 154 ASN A C 1
ATOM 1147 O O . ASN A 1 154 ? -20.188 -19.430 34.869 1.00 69.31 154 ASN A O 1
ATOM 1151 N N . THR A 1 155 ? -21.418 -18.782 36.621 1.00 67.69 155 THR A N 1
ATOM 1152 C CA . THR A 1 155 ? -21.689 -20.141 37.142 1.00 67.69 155 THR A CA 1
ATOM 1153 C C . THR A 1 155 ? -23.179 -20.486 37.261 1.00 67.69 155 THR A C 1
ATOM 1155 O O . THR A 1 155 ? -23.565 -21.633 37.074 1.00 67.69 155 THR A O 1
ATOM 1158 N N . ASP A 1 156 ? -24.037 -19.501 37.524 1.00 68.31 156 ASP A N 1
ATOM 1159 C CA . ASP A 1 156 ? -25.496 -19.618 37.553 1.00 68.31 156 ASP A CA 1
ATOM 1160 C C . ASP A 1 156 ? -26.126 -19.044 36.274 1.00 68.31 156 ASP A C 1
ATOM 1162 O O . ASP A 1 156 ? -26.452 -17.858 36.173 1.00 68.31 156 ASP A O 1
ATOM 1166 N N . TYR A 1 157 ? -26.307 -19.917 35.287 1.00 69.12 157 TYR A N 1
ATOM 1167 C CA . TYR A 1 157 ? -26.878 -19.574 33.986 1.00 69.12 157 TYR A CA 1
ATOM 1168 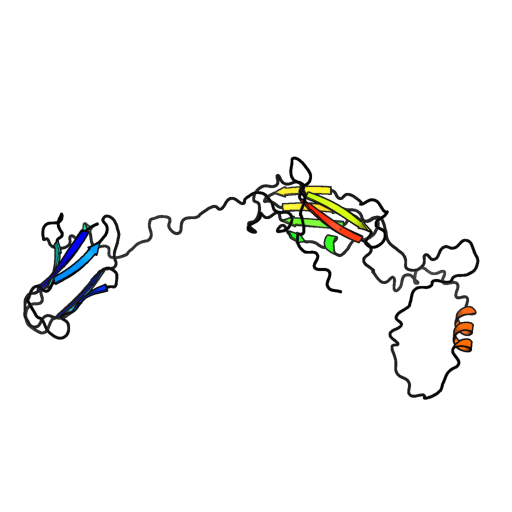C C . TYR A 1 157 ? -28.402 -19.416 33.978 1.00 69.12 157 TYR A C 1
ATOM 1170 O O . TYR A 1 157 ? -28.960 -19.060 32.941 1.00 69.12 157 TYR A O 1
ATOM 1178 N N . THR A 1 158 ? -29.075 -19.661 35.106 1.00 71.81 158 THR A N 1
ATOM 1179 C CA . THR A 1 158 ? -30.525 -19.445 35.235 1.00 71.81 158 THR A CA 1
ATOM 1180 C C . THR A 1 158 ? -30.865 -17.969 35.440 1.00 71.81 158 THR A C 1
ATOM 1182 O O . THR A 1 158 ? -32.003 -17.543 35.230 1.00 71.81 158 THR A O 1
ATOM 1185 N N . ARG A 1 159 ? -29.868 -17.155 35.809 1.00 73.00 159 ARG A N 1
ATOM 1186 C CA . ARG A 1 159 ? -30.023 -15.712 35.975 1.00 73.00 159 ARG A CA 1
ATOM 1187 C C . ARG A 1 159 ? -30.085 -15.004 34.633 1.00 73.00 159 ARG A C 1
ATOM 1189 O O . ARG A 1 159 ? -29.310 -15.273 33.718 1.00 73.00 159 ARG A O 1
ATOM 1196 N N . SER A 1 160 ? -30.985 -14.029 34.560 1.00 74.81 160 SER A N 1
ATOM 1197 C CA . SER A 1 160 ? -31.095 -13.148 33.401 1.00 74.81 160 SER A CA 1
ATOM 1198 C C . SER A 1 160 ? -29.841 -12.296 33.242 1.00 74.81 160 SER A C 1
ATOM 1200 O O . SER A 1 160 ? -29.299 -11.782 34.219 1.00 74.81 160 SER A O 1
ATOM 1202 N N . ASN A 1 161 ? -29.413 -12.109 31.997 1.00 78.31 161 ASN A N 1
ATOM 1203 C CA . ASN A 1 161 ? -28.319 -11.203 31.677 1.00 78.31 161 ASN A CA 1
ATOM 1204 C C . ASN A 1 161 ? -28.708 -9.756 31.995 1.00 78.31 161 ASN A C 1
ATOM 1206 O O . ASN A 1 161 ? -29.831 -9.335 31.716 1.00 78.31 161 ASN A O 1
ATOM 1210 N N . ILE A 1 162 ? -27.755 -8.977 32.499 1.00 80.81 162 ILE A N 1
ATOM 1211 C CA . ILE A 1 162 ? -27.927 -7.532 32.664 1.00 80.81 162 ILE A CA 1
ATOM 1212 C C . ILE A 1 162 ? -27.457 -6.865 31.380 1.00 80.81 162 ILE A C 1
ATOM 1214 O O . ILE A 1 162 ? -26.335 -7.104 30.929 1.00 80.81 162 ILE A O 1
ATOM 1218 N N . LEU A 1 163 ? -28.312 -6.042 30.782 1.00 81.06 163 LEU A N 1
ATOM 1219 C CA . LEU A 1 163 ? -27.969 -5.296 29.577 1.00 81.06 163 LEU A CA 1
ATOM 1220 C C . LEU A 1 163 ? -27.142 -4.059 29.931 1.00 81.06 163 LEU A C 1
ATOM 1222 O O . LEU A 1 163 ? -27.466 -3.328 30.866 1.00 81.06 163 LEU A O 1
ATOM 1226 N N . GLY A 1 164 ? -26.074 -3.846 29.169 1.00 85.19 164 GLY A N 1
ATOM 1227 C CA . GLY A 1 164 ? -25.336 -2.594 29.151 1.00 85.19 164 GLY A CA 1
ATOM 1228 C C . GLY A 1 164 ? -25.922 -1.598 28.151 1.00 85.19 164 GLY A C 1
ATOM 1229 O O . GLY A 1 164 ? -26.751 -1.945 27.309 1.00 85.19 164 GLY A O 1
ATOM 1230 N N . THR A 1 165 ? -25.453 -0.359 28.224 1.00 90.69 165 THR A N 1
ATOM 1231 C CA . THR A 1 165 ? -25.702 0.670 27.210 1.00 90.69 165 THR A CA 1
ATOM 1232 C C . THR A 1 165 ? -24.510 0.770 26.273 1.00 90.69 165 THR A C 1
ATOM 1234 O O . THR A 1 165 ? -23.374 0.625 26.725 1.00 90.69 165 THR A O 1
ATOM 1237 N N . VAL A 1 166 ? -24.757 1.039 24.990 1.00 90.88 166 VAL A N 1
ATOM 1238 C CA . VAL A 1 166 ? -23.712 1.274 23.987 1.00 90.88 166 VAL A CA 1
ATOM 1239 C C . VAL A 1 166 ? -24.008 2.569 23.242 1.00 90.88 166 VAL A C 1
ATOM 1241 O O . VAL A 1 166 ? -25.119 2.759 22.754 1.00 90.88 166 VAL A O 1
ATOM 1244 N N . THR A 1 167 ? -23.003 3.432 23.136 1.00 94.38 167 THR A N 1
ATOM 1245 C CA . THR A 1 167 ? -23.085 4.735 22.474 1.00 94.38 167 THR A CA 1
ATOM 1246 C C . THR A 1 167 ? -21.939 4.877 21.478 1.00 94.38 167 THR A C 1
ATOM 1248 O O . THR A 1 167 ? -20.780 4.645 21.820 1.00 94.38 167 THR A O 1
ATOM 1251 N N . ALA A 1 168 ? -22.252 5.272 20.246 1.00 94.00 168 ALA A N 1
ATOM 1252 C CA . ALA A 1 168 ? -21.255 5.582 19.226 1.00 94.00 168 ALA A CA 1
ATOM 1253 C C . ALA A 1 168 ? -20.402 6.798 19.629 1.00 94.00 168 ALA A C 1
ATOM 1255 O O . ALA A 1 168 ? -20.938 7.818 20.059 1.00 94.00 168 ALA A O 1
ATOM 1256 N N . LEU A 1 169 ? -19.081 6.697 19.458 1.00 92.94 169 LEU A N 1
ATOM 1257 C CA . LEU A 1 169 ? -18.130 7.798 19.671 1.00 92.94 169 LEU A CA 1
ATOM 1258 C C . LEU A 1 169 ? -17.581 8.378 18.357 1.00 92.94 169 LEU A C 1
ATOM 1260 O O . LEU A 1 169 ? -16.938 9.424 18.379 1.00 92.94 169 LEU A O 1
ATOM 1264 N N . GLY A 1 170 ? -17.832 7.715 17.225 1.00 91.50 170 GLY A N 1
ATOM 1265 C CA . GLY A 1 170 ? -17.278 8.059 15.914 1.00 91.50 170 GLY A CA 1
ATOM 1266 C C . GLY A 1 170 ? -16.158 7.109 15.484 1.00 91.50 170 GLY A C 1
ATOM 1267 O O . GLY A 1 170 ? -15.609 6.363 16.296 1.00 91.50 170 GLY A O 1
ATOM 1268 N N . SER A 1 171 ? -15.837 7.115 14.187 1.00 90.69 171 SER A N 1
ATOM 1269 C CA . SER A 1 171 ? -14.733 6.337 13.599 1.00 90.69 171 SER A CA 1
ATOM 1270 C C . SER A 1 171 ? -14.733 4.854 14.003 1.00 90.69 171 SER A C 1
ATOM 1272 O O . SER A 1 171 ? -13.722 4.321 14.461 1.00 90.69 171 SER A O 1
ATOM 1274 N N . GLY A 1 172 ? -15.898 4.196 13.941 1.00 91.00 172 GLY A N 1
ATOM 1275 C CA . GLY A 1 172 ? -16.029 2.780 14.307 1.00 91.00 172 GLY A CA 1
ATOM 1276 C C . GLY A 1 172 ? -15.823 2.472 15.788 1.00 91.00 172 GLY A C 1
ATOM 1277 O O . GLY A 1 172 ? -15.693 1.305 16.151 1.00 91.00 172 GLY A O 1
ATOM 1278 N N . THR A 1 173 ? -15.786 3.489 16.649 1.00 93.88 173 THR A N 1
ATOM 1279 C CA . THR A 1 173 ? -15.581 3.328 18.088 1.00 93.88 173 THR A CA 1
ATOM 1280 C C . THR A 1 173 ? -16.890 3.503 18.850 1.00 93.88 173 THR A C 1
ATOM 1282 O O . THR A 1 173 ? -17.690 4.392 18.547 1.00 93.88 173 THR A O 1
ATOM 1285 N N . TYR A 1 174 ? -17.094 2.675 19.873 1.00 92.38 174 TYR A N 1
ATOM 1286 C CA . TYR A 1 174 ? -18.287 2.682 20.714 1.00 92.38 174 TYR A CA 1
ATOM 1287 C C . TYR A 1 174 ? -17.894 2.629 22.190 1.00 92.38 174 TYR A C 1
ATOM 1289 O O . TYR A 1 174 ? -17.079 1.800 22.591 1.00 92.38 174 TYR A O 1
ATOM 1297 N N . ALA A 1 175 ? -18.493 3.488 23.011 1.00 93.88 175 ALA A N 1
ATOM 1298 C CA . ALA A 1 175 ? -18.439 3.372 24.461 1.00 93.88 175 ALA A CA 1
ATOM 1299 C C . ALA A 1 175 ? -19.544 2.427 24.916 1.00 93.88 175 ALA A C 1
ATOM 1301 O O . ALA A 1 175 ? -20.707 2.622 24.566 1.00 93.88 175 ALA A O 1
ATOM 1302 N N . ALA A 1 176 ? -19.198 1.447 25.739 1.00 89.50 176 ALA A N 1
ATOM 1303 C CA . ALA A 1 176 ? -20.166 0.605 26.409 1.00 89.50 176 ALA A CA 1
ATOM 1304 C C . ALA A 1 176 ? -20.027 0.723 27.925 1.00 89.50 176 ALA A C 1
ATOM 1306 O O . ALA A 1 176 ? -18.924 0.842 28.464 1.00 89.50 176 ALA A O 1
ATOM 1307 N N . SER A 1 177 ? -21.151 0.663 28.626 1.00 89.12 177 SER A N 1
ATOM 1308 C CA . SER A 1 177 ? -21.178 0.627 30.084 1.00 89.12 177 SER A CA 1
ATOM 1309 C C . SER A 1 177 ? -22.226 -0.347 30.590 1.00 89.12 177 SER A C 1
ATOM 1311 O O . SER A 1 177 ? -23.210 -0.643 29.914 1.00 89.12 177 SER A O 1
ATOM 1313 N N . TYR A 1 178 ? -21.997 -0.879 31.781 1.00 85.75 178 TYR A N 1
ATOM 1314 C CA . TYR A 1 178 ? -22.910 -1.795 32.446 1.00 85.75 178 TYR A CA 1
ATOM 1315 C C . TYR A 1 178 ? -22.756 -1.680 33.964 1.00 85.75 178 TYR A C 1
ATOM 1317 O O . TYR A 1 178 ? -21.699 -1.301 34.463 1.00 85.75 178 TYR A O 1
ATOM 1325 N N . THR A 1 179 ? -23.781 -2.083 34.712 1.00 84.75 179 THR A N 1
ATOM 1326 C CA . THR A 1 179 ? -23.712 -2.167 36.177 1.00 84.75 179 THR A CA 1
ATOM 1327 C C . THR A 1 179 ? -23.863 -3.620 36.596 1.00 84.75 179 THR A C 1
ATOM 1329 O O . THR A 1 179 ? -24.949 -4.191 36.502 1.00 84.75 179 THR A O 1
ATOM 1332 N N . ALA A 1 180 ? -22.779 -4.239 37.066 1.00 78.25 180 ALA A N 1
ATOM 1333 C CA . ALA A 1 180 ? -22.871 -5.559 37.681 1.00 78.25 180 ALA A CA 1
ATOM 1334 C C . ALA A 1 180 ? -23.684 -5.439 38.978 1.00 78.25 180 ALA A C 1
ATOM 1336 O O . ALA A 1 180 ? -23.434 -4.542 39.776 1.00 78.25 180 ALA A O 1
ATOM 1337 N N . THR A 1 181 ? -24.653 -6.318 39.224 1.00 73.69 181 THR A N 1
ATOM 1338 C CA . THR A 1 181 ? -25.490 -6.237 40.441 1.00 73.69 181 THR A CA 1
ATOM 1339 C C . THR A 1 181 ? -25.130 -7.278 41.491 1.00 73.69 181 THR A C 1
ATOM 1341 O O . THR A 1 181 ? -25.604 -7.190 42.622 1.00 73.69 181 THR A O 1
ATOM 1344 N N . TRP A 1 182 ? -24.254 -8.236 41.174 1.00 64.88 182 TRP A N 1
ATOM 1345 C CA . TRP A 1 182 ? -23.919 -9.310 42.104 1.00 64.88 182 TRP A CA 1
ATOM 1346 C C . TRP A 1 182 ? -22.473 -9.237 42.584 1.00 64.88 182 TRP A C 1
ATOM 1348 O O . TRP A 1 182 ? -21.532 -9.302 41.795 1.00 64.88 182 TRP A O 1
ATOM 1358 N N . LYS A 1 183 ? -22.324 -9.191 43.907 1.00 58.28 183 LYS A N 1
ATOM 1359 C CA . LYS A 1 183 ? -21.111 -9.557 44.638 1.00 58.28 183 LYS A CA 1
ATOM 1360 C C . LYS A 1 183 ? -21.459 -10.744 45.529 1.00 58.28 183 LYS A C 1
ATOM 1362 O O . LYS A 1 183 ? -22.502 -10.715 46.181 1.00 58.28 183 LYS A O 1
ATOM 1367 N N . ARG A 1 184 ? -20.607 -11.765 45.600 1.00 49.22 184 ARG A N 1
ATOM 1368 C CA . ARG A 1 184 ? -20.677 -12.728 46.702 1.00 49.22 184 ARG A CA 1
ATOM 1369 C C . ARG A 1 184 ? -19.680 -12.263 47.757 1.00 49.22 184 ARG A C 1
ATOM 1371 O O . ARG A 1 184 ? -18.487 -12.195 47.487 1.00 49.22 184 ARG A O 1
ATOM 1378 N N . ASN A 1 185 ? -20.166 -11.895 48.938 1.00 46.56 185 ASN A N 1
ATOM 1379 C CA . ASN A 1 185 ? -19.293 -11.838 50.105 1.00 46.56 185 ASN A CA 1
ATOM 1380 C C . ASN A 1 185 ? -18.998 -13.296 50.479 1.00 46.56 185 ASN A C 1
ATOM 1382 O O . ASN A 1 185 ? -19.944 -14.082 50.541 1.00 46.56 185 ASN A O 1
ATOM 1386 N N . GLY A 1 186 ? -17.743 -13.678 50.720 1.00 39.81 186 GLY A N 1
ATOM 1387 C CA . GLY A 1 186 ? -17.352 -15.056 51.071 1.00 39.81 186 GLY A CA 1
ATOM 1388 C C . GLY A 1 186 ? -17.926 -15.583 52.400 1.00 39.81 186 GLY A C 1
ATOM 1389 O O . GLY A 1 186 ? -17.426 -16.561 52.933 1.00 39.81 186 GLY A O 1
ATOM 1390 N N . LEU A 1 187 ? -18.958 -14.932 52.947 1.00 40.41 187 LEU A N 1
ATOM 1391 C CA . LEU A 1 187 ? -19.570 -15.183 54.250 1.00 40.41 187 LEU A CA 1
ATOM 1392 C C . LEU A 1 187 ? -21.109 -15.252 54.183 1.00 40.41 187 LEU A C 1
ATOM 1394 O O . LEU A 1 187 ? -21.800 -14.818 55.098 1.00 40.41 187 LEU A O 1
ATOM 1398 N N . SER A 1 188 ? -21.685 -15.763 53.095 1.00 38.28 188 SER A N 1
ATOM 1399 C CA . SER A 1 188 ? -23.138 -15.978 53.019 1.00 38.28 188 SER A CA 1
ATOM 1400 C C . SER A 1 188 ? -23.461 -17.464 52.868 1.00 38.28 188 SER A C 1
ATOM 1402 O O . SER A 1 188 ? -23.921 -17.914 51.826 1.00 38.28 188 SER A O 1
ATOM 1404 N N . CYS A 1 189 ? -23.189 -18.231 53.928 1.00 36.75 189 CYS A N 1
ATOM 1405 C CA . CYS A 1 189 ? -23.860 -19.506 54.175 1.00 36.75 189 CYS A CA 1
ATOM 1406 C C . CYS A 1 189 ? -25.117 -19.146 55.001 1.00 36.75 189 CYS A C 1
ATOM 1408 O O . CYS A 1 189 ? -25.009 -18.899 56.200 1.00 36.75 189 CYS A O 1
ATOM 1410 N N . VAL A 1 190 ? -26.291 -19.009 54.368 1.00 38.28 190 VAL A N 1
ATOM 1411 C CA . VAL A 1 190 ? -27.570 -18.860 55.088 1.00 38.28 190 VAL A CA 1
ATOM 1412 C C . VAL A 1 190 ? -28.2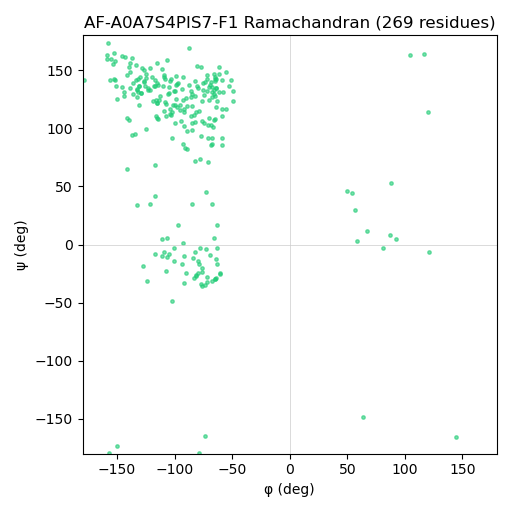96 -20.196 55.026 1.00 38.28 190 VAL A C 1
ATOM 1414 O O . VAL A 1 190 ? -28.753 -20.609 53.965 1.00 38.28 190 VAL A O 1
ATOM 1417 N N . THR A 1 191 ? -28.423 -20.856 56.171 1.00 38.66 191 THR A N 1
ATOM 1418 C CA . THR A 1 191 ? -29.411 -21.916 56.391 1.00 38.66 191 THR A CA 1
ATOM 1419 C C . THR A 1 191 ? -30.206 -21.570 57.640 1.00 38.66 191 THR A C 1
ATOM 1421 O O . THR A 1 191 ? -29.637 -21.100 58.623 1.00 38.66 191 THR A O 1
ATOM 1424 N N . ASN A 1 192 ? -31.514 -21.824 57.624 1.00 41.06 192 ASN A N 1
ATOM 1425 C CA . ASN A 1 192 ? -32.437 -21.603 58.746 1.00 41.06 192 ASN A CA 1
ATOM 1426 C C . ASN A 1 192 ? -32.241 -22.632 59.883 1.00 41.06 192 ASN A C 1
ATOM 1428 O O . ASN A 1 192 ? -33.200 -23.217 60.377 1.00 41.06 192 ASN A O 1
ATOM 1432 N N . SER A 1 193 ? -30.998 -22.909 60.266 1.00 39.03 193 SER A N 1
ATOM 1433 C CA . SER A 1 193 ? -30.631 -23.867 61.304 1.00 39.03 193 SER A CA 1
ATOM 1434 C C . SER A 1 193 ? -29.257 -23.503 61.858 1.00 39.03 193 SER A C 1
ATOM 1436 O O . SER A 1 193 ? -28.375 -23.069 61.119 1.00 39.03 193 SER A O 1
ATOM 1438 N N . THR A 1 194 ? -29.085 -23.664 63.166 1.00 36.28 194 THR A N 1
ATOM 1439 C CA . THR A 1 194 ? -27.946 -23.266 64.009 1.00 36.28 194 THR A CA 1
ATOM 1440 C C . THR A 1 194 ? -26.642 -24.039 63.735 1.00 36.28 194 THR A C 1
ATOM 1442 O O . THR A 1 194 ? -25.887 -24.335 64.658 1.00 36.28 194 THR A O 1
ATOM 1445 N N . THR A 1 195 ? -26.348 -24.411 62.487 1.00 35.81 195 THR A N 1
ATOM 1446 C CA . THR A 1 195 ? -25.157 -25.195 62.126 1.00 35.81 195 THR A CA 1
ATOM 1447 C C . THR A 1 195 ? -24.566 -24.696 60.806 1.00 35.81 195 THR A C 1
ATOM 1449 O O . THR A 1 195 ? -25.141 -24.902 59.743 1.00 35.81 195 THR A O 1
ATOM 1452 N N . TYR A 1 196 ? -23.402 -24.041 60.870 1.00 36.59 196 TYR A N 1
ATOM 1453 C CA . TYR A 1 196 ? -22.636 -23.643 59.688 1.00 36.59 196 TYR A CA 1
ATOM 1454 C C . TYR A 1 196 ? -21.808 -24.836 59.202 1.00 36.59 196 TYR A C 1
ATOM 1456 O O . TYR A 1 196 ? -20.806 -25.190 59.820 1.00 36.59 196 TYR A O 1
ATOM 1464 N N . ALA A 1 197 ? -22.216 -25.461 58.103 1.00 34.09 197 ALA A N 1
ATOM 1465 C CA . ALA A 1 197 ? -21.398 -26.428 57.381 1.00 34.09 197 ALA A CA 1
ATOM 1466 C C . ALA A 1 197 ? -21.291 -25.958 55.930 1.00 34.09 197 ALA A C 1
ATOM 1468 O O . ALA A 1 197 ? -22.220 -26.134 55.148 1.00 34.09 197 ALA A O 1
ATOM 1469 N N . CYS A 1 198 ? -20.178 -25.316 55.576 1.00 38.25 198 CYS A N 1
ATOM 1470 C CA . CYS A 1 198 ? -19.886 -24.985 54.187 1.00 38.25 198 CYS A CA 1
ATOM 1471 C C . CYS A 1 198 ? -19.006 -26.138 53.652 1.00 38.25 198 CYS A C 1
ATOM 1473 O O . CYS A 1 198 ? -17.864 -26.304 54.075 1.00 38.25 198 CYS A O 1
ATOM 1475 N N . THR A 1 199 ? -19.579 -27.008 52.816 1.00 35.25 199 THR A N 1
ATOM 1476 C CA . THR A 1 199 ? -18.869 -28.093 52.119 1.00 35.25 199 THR A CA 1
ATOM 1477 C C . THR A 1 199 ? -18.396 -27.557 50.776 1.00 35.25 199 THR A C 1
ATOM 1479 O O . THR A 1 199 ? -19.057 -27.721 49.764 1.00 35.25 199 THR A O 1
ATOM 1482 N N . GLU A 1 200 ? -17.256 -26.880 50.775 1.00 38.19 200 GLU A N 1
ATOM 1483 C CA . GLU A 1 200 ? -16.462 -26.703 49.560 1.00 38.19 200 GLU A CA 1
ATOM 1484 C C . GLU A 1 200 ? -15.044 -27.187 49.882 1.00 38.19 200 GLU A C 1
ATOM 1486 O O . GLU A 1 200 ? -14.574 -26.953 51.004 1.00 38.19 200 GLU A O 1
ATOM 1491 N N . PRO A 1 201 ? -14.365 -27.895 48.964 1.00 34.19 201 PRO A N 1
ATOM 1492 C CA . PRO A 1 201 ? -12.999 -28.334 49.189 1.00 34.19 201 PRO A CA 1
ATOM 1493 C C . PRO A 1 201 ? -12.112 -27.092 49.271 1.00 34.19 201 PRO A C 1
ATOM 1495 O O . PRO A 1 201 ? -11.877 -26.391 48.290 1.00 34.19 201 PRO A O 1
ATOM 1498 N N . VAL A 1 202 ? -11.663 -26.775 50.481 1.00 34.00 202 VAL A N 1
ATOM 1499 C CA . VAL A 1 202 ? -10.674 -25.726 50.698 1.00 34.00 202 VAL A CA 1
ATOM 1500 C C . VAL A 1 202 ? -9.324 -26.314 50.291 1.00 34.00 202 VAL A C 1
ATOM 1502 O O . VAL A 1 202 ? -8.779 -27.142 51.019 1.00 34.00 202 VAL A O 1
ATOM 1505 N N . ASP A 1 203 ? -8.779 -25.899 49.146 1.00 30.55 203 ASP A N 1
ATOM 1506 C CA . ASP A 1 203 ? -7.369 -26.137 48.815 1.00 30.55 203 ASP A CA 1
ATOM 1507 C C . ASP A 1 203 ? -6.498 -25.302 49.766 1.00 30.55 203 ASP A C 1
ATOM 1509 O O . ASP A 1 203 ? -6.122 -24.160 49.494 1.00 30.55 203 ASP A O 1
ATOM 1513 N N . LEU A 1 204 ? -6.209 -25.861 50.942 1.00 34.50 204 LEU A N 1
ATOM 1514 C CA . LEU A 1 204 ? -5.212 -25.316 51.855 1.00 34.50 204 LEU A CA 1
ATOM 1515 C C . LEU A 1 204 ? -3.816 -25.681 51.338 1.00 34.50 204 LEU A C 1
ATOM 1517 O O . LEU A 1 204 ? -3.262 -26.724 51.682 1.00 34.50 204 LEU A O 1
ATOM 1521 N N . ILE A 1 205 ? -3.206 -24.789 50.555 1.00 33.62 205 ILE A N 1
ATOM 1522 C CA . ILE A 1 205 ? -1.746 -24.766 50.416 1.00 33.62 205 ILE A CA 1
ATOM 1523 C C . ILE A 1 205 ? -1.182 -24.317 51.770 1.00 33.62 205 ILE A C 1
ATOM 1525 O O . ILE A 1 205 ? -1.250 -23.143 52.136 1.00 33.62 205 ILE A O 1
ATOM 1529 N N . ALA A 1 206 ? -0.668 -25.275 52.540 1.00 30.41 206 ALA A N 1
ATOM 1530 C CA . ALA A 1 206 ? -0.018 -25.022 53.818 1.00 30.41 206 ALA A CA 1
ATOM 1531 C C . ALA A 1 206 ? 1.252 -24.177 53.615 1.00 30.41 206 ALA A C 1
ATOM 1533 O O . ALA A 1 206 ? 2.203 -24.600 52.959 1.00 30.41 206 ALA A O 1
ATOM 1534 N N . ILE A 1 207 ? 1.273 -22.980 54.205 1.00 30.61 207 ILE A N 1
ATOM 1535 C CA . ILE A 1 207 ? 2.468 -22.143 54.330 1.00 30.61 207 ILE A CA 1
ATOM 1536 C C . ILE A 1 207 ? 3.127 -22.482 55.671 1.00 30.61 207 ILE A C 1
ATOM 1538 O O . ILE A 1 207 ? 2.546 -22.215 56.720 1.00 30.61 207 ILE A O 1
ATOM 1542 N N . GLY A 1 208 ? 4.355 -23.008 55.641 1.00 28.41 208 GLY A N 1
ATOM 1543 C CA . GLY A 1 208 ? 5.273 -22.947 56.784 1.00 28.41 208 GLY A CA 1
ATOM 1544 C C . GLY A 1 208 ? 5.741 -24.287 57.354 1.00 28.41 208 GLY A C 1
ATOM 1545 O O . GLY A 1 208 ? 4.992 -25.040 57.964 1.00 28.41 208 GLY A O 1
ATOM 1546 N N . SER A 1 209 ? 7.042 -24.512 57.199 1.00 39.31 209 SER A N 1
ATOM 1547 C CA . SER A 1 209 ? 7.877 -25.556 57.787 1.00 39.31 209 SER A CA 1
ATOM 1548 C C . SER A 1 209 ? 7.786 -25.668 59.315 1.00 39.31 209 SER A C 1
ATOM 1550 O O . SER A 1 209 ? 7.973 -24.673 60.015 1.00 39.31 209 SER A O 1
ATOM 1552 N N . SER A 1 210 ? 7.697 -26.892 59.840 1.00 33.84 210 SER A N 1
ATOM 1553 C CA . SER A 1 210 ? 8.366 -27.249 61.098 1.00 33.84 210 SER A CA 1
ATOM 1554 C C . SER A 1 210 ? 8.729 -28.738 61.119 1.00 33.84 210 SER A C 1
ATOM 1556 O O . SER A 1 210 ? 7.982 -29.605 60.674 1.00 33.84 210 SER A O 1
ATOM 1558 N N . THR A 1 211 ? 9.944 -29.013 61.575 1.00 40.72 211 THR A N 1
ATOM 1559 C CA . THR A 1 211 ? 10.618 -30.311 61.633 1.00 40.72 211 THR A CA 1
ATOM 1560 C C . THR A 1 211 ? 10.118 -31.159 62.804 1.00 40.72 211 THR A C 1
ATOM 1562 O O . THR A 1 211 ? 10.834 -31.311 63.789 1.00 40.72 211 THR A O 1
ATOM 1565 N N . ASN A 1 212 ? 8.907 -31.715 62.731 1.00 35.72 212 ASN A N 1
ATOM 1566 C CA . ASN A 1 212 ? 8.456 -32.684 63.735 1.00 35.72 212 ASN A CA 1
ATOM 1567 C C . ASN A 1 212 ? 7.678 -33.843 63.106 1.00 35.72 212 ASN A C 1
ATOM 1569 O O . ASN A 1 212 ? 6.528 -33.713 62.694 1.00 35.72 212 ASN A O 1
ATOM 1573 N N . THR A 1 213 ? 8.324 -35.007 63.067 1.00 43.03 213 THR A N 1
ATOM 1574 C CA . THR A 1 213 ? 7.702 -36.312 62.831 1.00 43.03 213 THR A CA 1
ATOM 1575 C C . THR A 1 213 ? 6.871 -36.700 64.050 1.00 43.03 213 THR A C 1
ATOM 1577 O O . THR A 1 213 ? 7.379 -37.295 64.997 1.00 43.03 213 THR A O 1
ATOM 1580 N N . GLY A 1 214 ? 5.591 -36.343 64.029 1.00 34.53 214 GLY A N 1
ATOM 1581 C CA . GLY A 1 214 ? 4.589 -36.790 64.990 1.00 34.53 214 GLY A CA 1
ATOM 1582 C C . GLY A 1 214 ? 3.223 -36.834 64.316 1.00 34.53 214 GLY A C 1
ATOM 1583 O O . GLY A 1 214 ? 2.793 -35.850 63.721 1.00 34.53 214 GLY A O 1
ATOM 1584 N N . ILE A 1 215 ? 2.557 -37.987 64.363 1.00 39.03 215 ILE A N 1
ATOM 1585 C CA . ILE A 1 215 ? 1.171 -38.142 63.909 1.00 39.03 215 ILE A CA 1
ATOM 1586 C C . ILE A 1 215 ? 0.292 -37.396 64.919 1.00 39.03 215 ILE A C 1
ATOM 1588 O O . ILE A 1 215 ? 0.161 -37.836 66.060 1.00 39.03 215 ILE A O 1
ATOM 1592 N N . TYR A 1 216 ? -0.275 -36.255 64.521 1.00 36.59 216 TYR A N 1
ATOM 1593 C CA . TYR A 1 216 ? -1.221 -35.502 65.344 1.00 36.59 216 TYR A CA 1
ATOM 1594 C C . TYR A 1 216 ? -2.654 -35.924 65.010 1.00 36.59 216 TYR A C 1
ATOM 1596 O O . TYR A 1 216 ? -3.085 -35.856 63.860 1.00 36.59 216 TYR A O 1
ATOM 1604 N N . ASP A 1 217 ? -3.389 -36.356 66.034 1.00 40.31 217 ASP A N 1
ATOM 1605 C CA . ASP A 1 217 ? -4.815 -36.666 65.964 1.00 40.31 217 ASP A CA 1
ATOM 1606 C C . ASP A 1 217 ? -5.624 -35.388 65.669 1.00 40.31 217 ASP A C 1
ATOM 1608 O O . ASP A 1 217 ? -5.771 -34.490 66.507 1.00 40.31 217 ASP A O 1
ATOM 1612 N N . VAL A 1 218 ? -6.142 -35.316 64.440 1.00 42.50 218 VAL A N 1
ATOM 1613 C CA . VAL A 1 218 ? -6.848 -34.168 63.845 1.00 42.50 218 VAL A CA 1
ATOM 1614 C C . VAL A 1 218 ? -8.164 -33.842 64.578 1.00 42.50 218 VAL A C 1
ATOM 1616 O O . VAL A 1 218 ? -8.729 -32.762 64.401 1.00 42.50 218 VAL A O 1
ATOM 1619 N N . SER A 1 219 ? -8.651 -34.730 65.452 1.00 38.72 219 SER A N 1
ATOM 1620 C CA . SER A 1 219 ? -9.896 -34.528 66.201 1.00 38.72 219 SER A CA 1
ATOM 1621 C C . SER A 1 219 ? -9.785 -33.470 67.311 1.00 38.72 219 SER A C 1
ATOM 1623 O O . SER A 1 219 ? -10.764 -32.784 67.617 1.00 38.72 219 SER A O 1
ATOM 1625 N N . THR A 1 220 ? -8.593 -33.267 67.881 1.00 36.69 220 THR A N 1
ATOM 1626 C CA . THR A 1 220 ? -8.393 -32.322 68.998 1.00 36.69 220 THR A CA 1
ATOM 1627 C C . THR A 1 220 ? -8.214 -30.876 68.529 1.00 36.69 220 THR A C 1
ATOM 1629 O O . THR A 1 220 ? -8.652 -29.948 69.210 1.00 36.69 220 THR A O 1
ATOM 1632 N N . TRP A 1 221 ? -7.683 -30.666 67.319 1.00 38.41 221 TRP A N 1
ATOM 1633 C CA . TRP A 1 221 ? -7.516 -29.331 66.730 1.00 38.41 221 TRP A CA 1
ATOM 1634 C C . TRP A 1 221 ? -8.838 -28.755 66.196 1.00 38.41 221 TRP A C 1
ATOM 1636 O O . TRP A 1 221 ? -9.128 -27.571 66.364 1.00 38.41 221 TRP A O 1
ATOM 1646 N N . ILE A 1 222 ? -9.702 -29.614 65.642 1.00 44.09 222 ILE A N 1
ATOM 1647 C CA . ILE A 1 222 ? -11.030 -29.227 65.139 1.00 44.09 222 ILE A CA 1
ATOM 1648 C C . ILE A 1 222 ? -11.951 -28.739 66.270 1.00 44.09 222 ILE A C 1
ATOM 1650 O O . ILE A 1 222 ? -12.803 -27.881 66.039 1.00 44.09 222 ILE A O 1
ATOM 1654 N N . ASN A 1 223 ? -11.781 -29.238 67.497 1.00 35.59 223 ASN A N 1
ATOM 1655 C CA . ASN A 1 223 ? -12.592 -28.811 68.639 1.00 35.59 223 ASN A CA 1
ATOM 1656 C C . ASN A 1 223 ? -12.108 -27.495 69.271 1.00 35.59 223 ASN A C 1
ATOM 1658 O O . ASN A 1 223 ? -12.936 -26.738 69.776 1.00 35.59 223 ASN A O 1
ATOM 1662 N N . ALA A 1 224 ? -10.815 -27.163 69.168 1.00 35.84 224 ALA A N 1
ATOM 1663 C CA . ALA A 1 224 ? -10.279 -25.878 69.630 1.00 35.84 224 ALA A CA 1
ATOM 1664 C C . ALA A 1 224 ? -10.785 -24.688 68.788 1.00 35.84 224 ALA A C 1
ATOM 1666 O O . ALA A 1 224 ? -11.006 -23.602 69.318 1.00 35.84 224 ALA A O 1
ATOM 1667 N N . ILE A 1 225 ? -11.052 -24.905 67.495 1.00 41.53 225 ILE A N 1
ATOM 1668 C CA . ILE A 1 225 ? -11.606 -23.880 66.591 1.00 41.53 225 ILE A CA 1
ATOM 1669 C C . ILE A 1 225 ? -13.111 -23.655 66.834 1.00 41.53 225 ILE A C 1
ATOM 1671 O O . ILE A 1 225 ? -13.626 -22.574 66.562 1.00 41.53 225 ILE A O 1
ATOM 1675 N N . ARG A 1 226 ? -13.835 -24.636 67.395 1.00 39.66 226 ARG A N 1
ATOM 1676 C CA . ARG A 1 226 ? -15.284 -24.517 67.659 1.00 39.66 226 ARG A CA 1
ATOM 1677 C C . ARG A 1 226 ? -15.638 -23.730 68.926 1.00 39.66 226 ARG A C 1
ATOM 1679 O O . ARG A 1 226 ? -16.804 -23.377 69.078 1.00 39.66 226 ARG A O 1
ATOM 1686 N N . GLN A 1 227 ? -14.690 -23.470 69.832 1.00 34.03 227 GLN A N 1
ATOM 1687 C CA . GLN A 1 227 ? -14.975 -22.836 71.134 1.00 34.03 227 GLN A CA 1
ATOM 1688 C C . GLN A 1 227 ? -14.476 -21.396 71.294 1.00 34.03 227 GLN A C 1
ATOM 1690 O O . GLN A 1 227 ? -14.837 -20.743 72.271 1.00 34.03 227 GLN A O 1
ATOM 1695 N N . THR A 1 228 ? -13.726 -20.835 70.346 1.00 31.48 228 THR A N 1
ATOM 1696 C CA . THR A 1 228 ? -13.422 -19.399 70.366 1.00 31.48 228 THR A CA 1
ATOM 1697 C C . THR A 1 228 ? -14.497 -18.627 69.610 1.00 31.48 228 THR A C 1
ATOM 1699 O O . THR A 1 228 ? -14.358 -18.247 68.451 1.00 31.48 228 THR A O 1
ATOM 1702 N N . THR A 1 229 ? -15.599 -18.355 70.308 1.00 37.22 229 THR A N 1
ATOM 1703 C CA . THR A 1 229 ? -16.519 -17.265 69.974 1.00 37.22 229 THR A CA 1
ATOM 1704 C C . THR A 1 229 ? -15.758 -15.939 70.004 1.00 37.22 229 THR A C 1
ATOM 1706 O O . THR A 1 229 ? -15.735 -15.235 71.012 1.00 37.22 229 THR A O 1
ATOM 1709 N N . SER A 1 230 ? -15.113 -15.584 68.896 1.00 32.47 230 SER A N 1
ATOM 1710 C CA . SER A 1 230 ? -14.773 -14.198 68.617 1.00 32.47 230 SER A CA 1
ATOM 1711 C C . SER A 1 230 ? -15.995 -13.571 67.962 1.00 32.47 230 SER A C 1
ATOM 1713 O O . SER A 1 230 ? -16.251 -13.747 66.772 1.00 32.47 230 SER A O 1
ATOM 1715 N N . ASN A 1 231 ? -16.784 -12.858 68.765 1.00 31.94 231 ASN A N 1
ATOM 1716 C CA . ASN A 1 231 ? -17.671 -11.827 68.250 1.00 31.94 231 ASN A CA 1
ATOM 1717 C C . ASN A 1 231 ? -16.798 -10.796 67.530 1.00 31.94 231 ASN A C 1
ATOM 1719 O O . ASN A 1 231 ? -16.297 -9.857 68.146 1.00 31.94 231 ASN A O 1
ATOM 1723 N N . VAL A 1 232 ? -16.599 -10.968 66.226 1.00 29.17 232 VAL A N 1
ATOM 1724 C CA . VAL A 1 232 ? -15.950 -9.956 65.396 1.00 29.17 232 VAL A CA 1
ATOM 1725 C C . VAL A 1 232 ? -17.008 -8.927 65.005 1.00 29.17 232 VAL A C 1
ATOM 1727 O O . VAL A 1 232 ? -17.481 -8.865 63.874 1.00 29.17 232 VAL A O 1
ATOM 1730 N N . VAL A 1 233 ? -17.419 -8.125 65.988 1.00 32.56 233 VAL A N 1
ATOM 1731 C CA . VAL A 1 233 ? -18.099 -6.853 65.747 1.00 32.56 233 VAL A CA 1
ATOM 1732 C C . VAL A 1 233 ? -17.007 -5.794 65.700 1.00 32.56 233 VAL A C 1
ATOM 1734 O O . VAL A 1 233 ? -16.459 -5.399 66.724 1.00 32.56 233 VAL A O 1
ATOM 1737 N N . GLY A 1 234 ? -16.650 -5.363 64.493 1.00 25.14 234 GLY A N 1
ATOM 1738 C CA . GLY A 1 234 ? -15.699 -4.277 64.294 1.00 25.14 234 GLY A CA 1
ATOM 1739 C C . GLY A 1 234 ? -15.488 -3.951 62.810 1.00 25.14 234 GLY A C 1
ATOM 1740 O O . GLY A 1 234 ? -15.415 -4.872 61.995 1.00 25.14 234 GLY A O 1
ATOM 1741 N N . PRO A 1 235 ? -15.353 -2.664 62.433 1.00 29.64 235 PRO A N 1
ATOM 1742 C CA . PRO A 1 235 ? -15.229 -2.196 61.042 1.00 29.64 235 PRO A CA 1
ATOM 1743 C C . PRO A 1 235 ? -13.939 -2.640 60.316 1.00 29.64 235 PRO A C 1
ATOM 1745 O O . PRO A 1 235 ? -13.686 -2.235 59.185 1.00 29.64 235 PRO A O 1
ATOM 1748 N N . SER A 1 236 ? -13.116 -3.483 60.939 1.00 31.06 236 SER A N 1
ATOM 1749 C CA . SER A 1 236 ? -11.787 -3.897 60.480 1.00 31.06 236 SER A CA 1
ATOM 1750 C C . SER A 1 236 ? -11.686 -5.365 60.031 1.00 31.06 236 SER A C 1
ATOM 1752 O O . SER A 1 236 ? -10.603 -5.796 59.640 1.00 31.06 236 SER A O 1
ATOM 1754 N N . ALA A 1 237 ? -12.791 -6.119 59.991 1.00 35.00 237 ALA A N 1
ATOM 1755 C CA . ALA A 1 237 ? -12.815 -7.521 59.544 1.00 35.00 237 ALA A CA 1
ATOM 1756 C C . ALA A 1 237 ? -13.224 -7.736 58.072 1.00 35.00 237 ALA A C 1
ATOM 1758 O O . ALA A 1 237 ? -13.524 -8.850 57.661 1.00 35.00 237 ALA A O 1
ATOM 1759 N N . ASN A 1 238 ? -13.181 -6.689 57.244 1.00 34.62 238 ASN A N 1
ATOM 1760 C CA . ASN A 1 238 ? -13.302 -6.802 55.784 1.00 34.62 238 ASN A CA 1
ATOM 1761 C C . ASN A 1 238 ? -11.946 -7.109 55.113 1.00 34.62 238 ASN A C 1
ATOM 1763 O O . ASN A 1 238 ? -11.626 -6.573 54.051 1.00 34.62 238 ASN A O 1
ATOM 1767 N N . ARG A 1 239 ? -11.080 -7.887 55.768 1.00 33.44 239 ARG A N 1
ATOM 1768 C CA . ARG A 1 239 ? -9.730 -8.159 55.265 1.00 33.44 239 ARG A CA 1
ATOM 1769 C C . ARG A 1 239 ? -9.659 -9.589 54.754 1.00 33.44 239 ARG A C 1
ATOM 1771 O O . ARG A 1 239 ? -9.670 -10.533 55.531 1.00 33.44 239 ARG A O 1
ATOM 1778 N N . ILE A 1 240 ? -9.534 -9.670 53.428 1.00 35.41 240 ILE A N 1
ATOM 1779 C CA . ILE A 1 240 ? -9.448 -10.860 52.571 1.00 35.41 240 ILE A CA 1
ATOM 1780 C C . ILE A 1 240 ? -10.825 -11.386 52.125 1.00 35.41 240 ILE A C 1
ATOM 1782 O O . ILE A 1 240 ? -11.148 -12.565 52.210 1.00 35.41 240 ILE A O 1
ATOM 1786 N N . GLY A 1 241 ? -11.642 -10.496 51.553 1.00 34.59 241 GLY A N 1
ATOM 1787 C CA . GLY A 1 241 ? -12.539 -10.919 50.481 1.00 34.59 241 GLY A CA 1
ATOM 1788 C C . GLY A 1 241 ? -11.679 -11.204 49.253 1.00 34.59 241 GLY A C 1
ATOM 1789 O O . GLY A 1 241 ? -11.194 -10.269 48.620 1.00 34.59 241 GLY A O 1
ATOM 1790 N N . VAL A 1 242 ? -11.427 -12.478 48.950 1.00 34.81 242 VAL A N 1
ATOM 1791 C CA . VAL A 1 242 ? -10.798 -12.865 47.681 1.00 34.81 242 VAL A CA 1
ATOM 1792 C C . VAL A 1 242 ? -11.665 -12.282 46.562 1.00 34.81 242 VAL A C 1
ATOM 1794 O O . VAL A 1 242 ? -12.845 -12.616 46.453 1.00 34.81 242 VAL A O 1
ATOM 1797 N N . LEU A 1 243 ? -11.106 -11.366 45.766 1.00 39.38 243 LEU A N 1
ATOM 1798 C CA . LEU A 1 243 ? -11.763 -10.815 44.582 1.00 39.38 243 LEU A CA 1
ATOM 1799 C C . LEU A 1 243 ? -11.884 -11.936 43.544 1.00 39.38 243 LEU A C 1
ATOM 1801 O O . LEU A 1 243 ? -11.005 -12.124 42.711 1.00 39.38 243 LEU A O 1
ATOM 1805 N N . GLN A 1 244 ? -12.948 -12.729 43.626 1.00 45.75 244 GLN A N 1
ATOM 1806 C CA . GLN A 1 244 ? -13.274 -13.714 42.601 1.00 45.75 244 GLN A CA 1
ATOM 1807 C C . GLN A 1 244 ? -14.124 -13.053 41.509 1.00 45.75 244 GLN A C 1
ATOM 1809 O O . GLN A 1 244 ? -15.035 -12.272 41.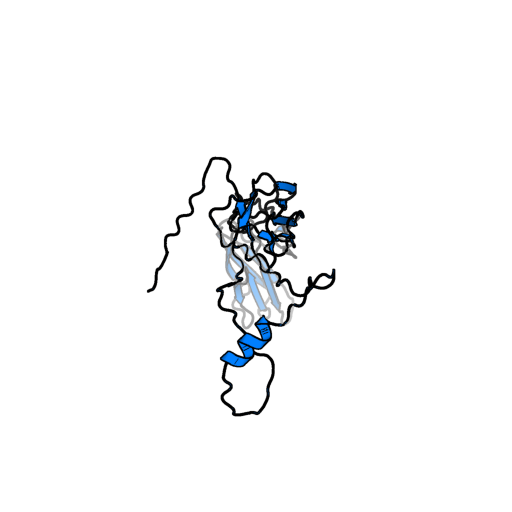793 1.00 45.75 244 GLN A O 1
ATOM 1814 N N . LYS A 1 245 ? -13.820 -13.359 40.243 1.00 50.78 245 LYS A N 1
ATOM 1815 C CA . LYS A 1 245 ? -14.642 -12.968 39.092 1.00 50.78 245 LYS A CA 1
ATOM 1816 C C . LYS A 1 245 ? -15.940 -13.780 39.142 1.00 50.78 245 LYS A C 1
ATOM 1818 O O . LYS A 1 245 ? -15.879 -15.004 39.176 1.00 50.78 245 LYS A O 1
ATOM 1823 N N . TYR A 1 246 ? -17.095 -13.114 39.140 1.00 60.50 246 TYR A N 1
ATOM 1824 C CA . TYR A 1 246 ? -18.420 -13.765 39.167 1.00 60.50 246 TYR A CA 1
ATOM 1825 C C . TYR A 1 246 ? -19.272 -13.491 37.927 1.00 60.50 246 TYR A C 1
ATOM 1827 O O . TYR A 1 246 ? -20.321 -14.109 37.753 1.00 60.50 246 TYR A O 1
ATOM 1835 N N . HIS A 1 247 ? -18.816 -12.587 37.058 1.00 57.34 247 HIS A N 1
ATOM 1836 C CA . HIS A 1 247 ? -19.511 -12.242 35.825 1.00 57.34 247 HIS A CA 1
ATOM 1837 C C . HIS A 1 247 ? -18.573 -12.295 34.644 1.00 57.34 247 HIS A C 1
ATOM 1839 O O . HIS A 1 247 ? -17.420 -11.877 34.748 1.00 57.34 247 HIS A O 1
ATOM 1845 N N . ASP A 1 248 ? -19.109 -12.739 33.520 1.00 67.94 248 ASP A N 1
ATOM 1846 C CA . ASP A 1 248 ? -18.499 -12.588 32.215 1.00 67.94 248 ASP A CA 1
ATOM 1847 C C . ASP A 1 248 ? -19.189 -11.465 31.451 1.00 67.94 248 ASP A C 1
ATOM 1849 O O . ASP A 1 248 ? -20.407 -11.272 31.534 1.00 67.94 248 ASP A O 1
ATOM 1853 N N . ILE A 1 249 ? -18.386 -10.716 30.701 1.00 62.75 249 ILE A N 1
ATOM 1854 C CA . ILE A 1 249 ? -18.870 -9.675 29.804 1.00 62.75 249 ILE A CA 1
ATOM 1855 C C . ILE A 1 249 ? -18.940 -10.265 28.409 1.00 62.75 249 ILE A C 1
ATOM 1857 O O . ILE A 1 249 ? -17.934 -10.691 27.849 1.00 62.75 249 ILE A O 1
ATOM 1861 N N . LEU A 1 250 ? -20.151 -10.296 27.865 1.00 69.50 250 LEU A N 1
ATOM 1862 C CA . LEU A 1 250 ? -20.425 -10.752 26.516 1.00 69.50 250 LEU A CA 1
ATOM 1863 C C . LEU A 1 250 ? -20.665 -9.529 25.641 1.00 69.50 250 LEU A C 1
ATOM 1865 O O . LEU A 1 250 ? -21.625 -8.785 25.853 1.00 69.50 250 LEU A O 1
ATOM 1869 N N . VAL A 1 251 ? -19.797 -9.337 24.654 1.00 67.12 251 VAL A N 1
ATOM 1870 C CA . VAL A 1 251 ? -19.945 -8.314 23.619 1.00 67.12 251 VAL A CA 1
ATOM 1871 C C . VAL A 1 251 ? -20.293 -9.025 22.320 1.00 67.12 251 VAL A C 1
ATOM 1873 O O . VAL A 1 251 ? -19.564 -9.909 21.882 1.00 67.12 251 VAL A O 1
ATOM 1876 N N . SER A 1 252 ? -21.419 -8.663 21.713 1.00 72.62 252 SER A N 1
ATOM 1877 C CA . SER A 1 252 ? -21.863 -9.230 20.435 1.00 72.62 252 SER A CA 1
ATOM 1878 C C . SER A 1 252 ? -22.246 -8.120 19.471 1.00 72.62 252 SER A C 1
ATOM 1880 O O . SER A 1 252 ? -22.959 -7.200 19.868 1.00 72.62 252 SER A O 1
ATOM 1882 N N . GLN A 1 253 ? -21.839 -8.232 18.212 1.00 66.56 253 GLN A N 1
ATOM 1883 C CA . GLN A 1 253 ? -22.389 -7.413 17.135 1.00 66.56 253 GLN A CA 1
ATOM 1884 C C . GLN A 1 253 ? -23.791 -7.929 16.777 1.00 66.56 253 GLN A C 1
ATOM 1886 O O . GLN A 1 253 ? -23.987 -9.134 16.620 1.00 66.56 253 GLN A O 1
ATOM 1891 N N . ALA A 1 254 ? -24.762 -7.029 16.650 1.00 62.91 254 ALA A N 1
ATOM 1892 C CA . ALA A 1 254 ? -26.077 -7.320 16.097 1.00 62.91 254 ALA A CA 1
ATOM 1893 C C . ALA A 1 254 ? -26.123 -6.857 14.636 1.00 62.91 254 ALA A C 1
ATOM 1895 O O . ALA A 1 254 ? -25.736 -5.731 14.324 1.00 62.91 254 ALA A O 1
ATOM 1896 N N . LEU A 1 255 ? -26.604 -7.721 13.742 1.00 58.72 255 LEU A N 1
ATOM 1897 C CA . LEU A 1 255 ? -26.834 -7.369 12.345 1.00 58.72 255 LEU A CA 1
ATOM 1898 C C . LEU A 1 255 ? -28.290 -6.912 12.169 1.00 58.72 255 LEU A C 1
ATOM 1900 O O . LEU A 1 255 ? -29.201 -7.591 12.658 1.00 58.72 255 LEU A O 1
ATOM 1904 N N . PRO A 1 256 ? -28.548 -5.792 11.471 1.00 45.62 256 PRO A N 1
ATOM 1905 C CA . PRO A 1 256 ? -29.902 -5.428 11.075 1.00 45.62 256 PRO A CA 1
ATOM 1906 C C . PRO A 1 256 ? -30.502 -6.552 10.213 1.00 45.62 256 PRO A C 1
ATOM 1908 O O . PRO A 1 256 ? -29.978 -6.853 9.145 1.00 45.62 256 PRO A O 1
ATOM 1911 N N . GLY A 1 257 ? -31.578 -7.194 10.683 1.00 43.06 257 GLY A N 1
ATOM 1912 C CA . GLY A 1 257 ? -32.305 -8.220 9.920 1.00 43.06 257 GLY A CA 1
ATOM 1913 C C . GLY A 1 257 ? -32.408 -9.617 10.547 1.00 43.06 257 GLY A C 1
ATOM 1914 O O . GLY A 1 257 ? -33.152 -10.432 10.010 1.00 43.06 257 GLY A O 1
ATOM 1915 N N . GLY A 1 258 ? -31.750 -9.911 11.679 1.00 45.62 258 GLY A N 1
ATOM 1916 C CA . GLY A 1 258 ? -32.010 -11.152 12.431 1.00 45.62 258 GLY A CA 1
ATOM 1917 C C . GLY A 1 258 ? -30.800 -11.811 13.103 1.00 45.62 258 GLY A C 1
ATOM 1918 O O . GLY A 1 258 ? -29.747 -11.206 13.282 1.00 45.62 258 GLY A O 1
ATOM 1919 N N . LEU A 1 259 ? -30.988 -13.070 13.518 1.00 37.78 259 LEU A N 1
ATOM 1920 C CA . LEU A 1 259 ? -29.972 -13.924 14.147 1.00 37.78 259 LEU A CA 1
ATOM 1921 C C . LEU A 1 259 ? -28.955 -14.421 13.107 1.00 37.78 259 LEU A C 1
ATOM 1923 O O . LEU A 1 259 ? -29.341 -15.019 12.106 1.00 37.78 259 LEU A O 1
ATOM 1927 N N . PHE A 1 260 ? -27.661 -14.243 13.378 1.00 40.84 260 PHE A N 1
ATOM 1928 C CA . PHE A 1 260 ? -26.586 -14.887 12.619 1.00 40.84 260 PHE A CA 1
ATOM 1929 C C . PHE A 1 260 ? -26.234 -16.213 13.309 1.00 40.84 260 PHE A C 1
ATOM 1931 O O . PHE A 1 260 ? -25.790 -16.215 14.458 1.00 40.84 260 PHE A O 1
ATOM 1938 N N . ALA A 1 261 ? -26.490 -17.344 12.651 1.00 33.81 261 ALA A N 1
ATOM 1939 C CA . ALA A 1 261 ? -26.144 -18.664 13.170 1.00 33.81 261 ALA A CA 1
ATOM 1940 C C . ALA A 1 261 ? -24.698 -19.005 12.788 1.00 33.81 261 ALA A C 1
ATOM 1942 O O . ALA A 1 261 ? -24.399 -19.237 11.618 1.00 33.81 261 ALA A O 1
ATOM 1943 N N . THR A 1 262 ? -23.799 -19.048 13.770 1.00 39.25 262 THR A N 1
ATOM 1944 C CA . THR A 1 262 ? -22.454 -19.606 13.586 1.00 39.25 262 THR A CA 1
ATOM 1945 C C . THR A 1 262 ? -22.537 -21.116 13.799 1.00 39.25 262 THR A C 1
ATOM 1947 O O . THR A 1 262 ? -22.682 -21.578 14.929 1.00 39.25 262 THR A O 1
ATOM 1950 N N . TYR A 1 263 ? -22.493 -21.895 12.718 1.00 27.53 263 TYR A N 1
ATOM 1951 C CA . TYR A 1 263 ? -22.388 -23.352 12.800 1.00 27.53 263 TYR A CA 1
ATOM 1952 C C . TYR A 1 263 ? -20.930 -23.723 13.094 1.00 27.53 263 TYR A C 1
ATOM 1954 O O . TYR A 1 263 ? -20.050 -23.467 12.276 1.00 27.53 263 TYR A O 1
ATOM 1962 N N . TYR A 1 264 ? -20.665 -24.311 14.261 1.00 31.98 264 TYR A N 1
ATOM 1963 C CA . TYR A 1 264 ? -19.379 -24.949 14.546 1.00 31.98 264 TYR A CA 1
ATOM 1964 C C . TYR A 1 264 ? -19.418 -26.360 13.953 1.00 31.98 264 TYR A C 1
ATOM 1966 O O . TYR A 1 264 ? -20.188 -27.195 14.422 1.00 31.98 264 TYR A O 1
ATOM 1974 N N . THR A 1 265 ? -18.636 -26.625 12.903 1.00 37.69 265 THR A N 1
ATOM 1975 C CA . THR A 1 265 ? -18.594 -27.949 12.255 1.00 37.69 265 THR A CA 1
ATOM 1976 C C . THR A 1 265 ? -17.696 -28.958 12.958 1.00 37.69 265 THR A C 1
ATOM 1978 O O . THR A 1 265 ? -17.755 -30.124 12.602 1.00 37.69 265 THR A O 1
ATOM 1981 N N . ASP A 1 266 ? -16.940 -28.565 13.984 1.00 41.41 266 ASP A N 1
ATOM 1982 C CA . ASP A 1 266 ? -16.097 -29.493 14.737 1.00 41.41 266 ASP A CA 1
ATOM 1983 C C . ASP A 1 266 ? -16.195 -29.230 16.240 1.00 41.41 266 ASP A C 1
ATOM 1985 O O . ASP A 1 266 ? -15.466 -28.424 16.814 1.00 41.41 266 ASP A O 1
ATOM 1989 N N . MET A 1 267 ? -17.090 -29.963 16.903 1.00 37.47 267 MET A N 1
ATOM 1990 C CA . MET A 1 267 ? -16.784 -30.438 18.248 1.00 37.47 267 MET A CA 1
ATOM 1991 C C . MET A 1 267 ? -16.167 -31.821 18.087 1.00 37.47 267 MET A C 1
ATOM 1993 O O . MET A 1 267 ? -16.869 -32.831 18.132 1.00 37.47 267 MET A O 1
ATOM 1997 N N . SER A 1 268 ? -14.849 -31.877 17.883 1.00 36.34 268 SER A N 1
ATOM 1998 C CA . SER A 1 268 ? -14.117 -33.116 18.115 1.00 36.34 268 SER A CA 1
ATOM 1999 C C . SER A 1 268 ? -14.157 -33.389 19.618 1.00 36.34 268 SER A C 1
ATOM 2001 O O . SER A 1 268 ? -13.328 -32.899 20.385 1.00 36.34 268 SER A O 1
ATOM 2003 N N . ALA A 1 269 ? -15.166 -34.141 20.048 1.00 43.94 269 ALA A N 1
ATOM 2004 C CA . ALA A 1 269 ? -15.105 -34.862 21.301 1.00 43.94 269 ALA A CA 1
ATOM 2005 C C . ALA A 1 269 ? -14.022 -35.929 21.129 1.00 43.94 269 ALA A C 1
ATOM 2007 O O . ALA A 1 269 ? -14.237 -36.938 20.460 1.00 43.94 269 ALA A O 1
ATOM 2008 N N . THR A 1 270 ? -12.835 -35.681 21.669 1.00 33.56 270 THR A N 1
ATOM 2009 C CA . THR A 1 270 ? -11.900 -36.770 21.948 1.00 33.56 270 THR A CA 1
ATOM 2010 C C . THR A 1 270 ? -12.104 -37.252 23.384 1.00 33.56 270 THR A C 1
ATOM 2012 O O . THR A 1 270 ? -12.458 -36.427 24.229 1.00 33.56 270 THR A O 1
ATOM 2015 N N . PRO A 1 271 ? -11.952 -38.567 23.622 1.00 44.62 271 PRO A N 1
ATOM 2016 C CA . PRO A 1 271 ? -12.602 -39.306 24.708 1.00 44.62 271 PRO A CA 1
ATOM 2017 C C . PRO A 1 271 ? -12.064 -38.996 26.103 1.00 44.62 271 PRO A C 1
ATOM 2019 O O . PRO A 1 271 ? -10.858 -38.674 26.211 1.00 44.62 271 PRO A O 1
#

=== Feature glossary ===
The features interleaved in this record are:

— What the protein is —

Sequence gives the chain of amino acids in standard one-letter code (A=alanine, C=cysteine, …, Y=tyrosine), read N→C. It is the only feature that is directly encoded by the gene; all structural features are derived from the folded form of this sequence.

Database cross-references. InterPro integrates a dozen domain/family signature databases into unified entries with residue-range hits. GO terms attach function/process/location labels with evidence codes. CATH codes position the fold in a four-level structural taxonomy. Organism is the NCBI-taxonomy species name.

— Where its atoms are —

Atomic coordinates in PDBx/mmCIF format — the same representation the Protein Data Bank distributes. Each line of the _atom_site loop places one backbone atom in Cartesian space (units: ångströms, origin: arbitrary).

The six renders are orthographic views along the three Cartesian axes in both directions. Representation (cartoon, sticks, or surface) and color scheme (sequence-rainbow or by-chain) vary across proteins so the training set covers all the common visualization conventions.

— Local backbone conformation —

Eight-state secondary structure (DSSP): H is the canonical α-helix, G the tighter 3₁₀-helix, I the wider π-helix; E/B are β-structure, T and S are turns and bends, and '-' is everything else. DSSP derives these from the pattern of main-chain N–H···O=C hydrogen bonds, not from the sequence.

P-SEA three-state annotation labels each residue as helix, strand, or coil based purely on the geometry of the Cα trace. It serves as a fallback when the full backbone (and thus DSSP) is unavailable.

The φ/ψ torsion pair specifies the backbone conformation at each residue. φ rotates about the N–Cα bond, ψ about the Cα–C bond. Steric clashes forbid most of the (φ, ψ) plane — the allowed regions (α-helix basin, β-sheet basin, left-handed helix) are the Ramachandran-allowed regions.

— Global shape and packing —

The geometric summary reports three shape descriptors. Rg (radius of gyration) measures how spread out the Cα atoms are about their centre of mass; compact globular proteins have small Rg, elongated or unfolded ones large. Cα contacts (<8 Å, |i−j|>4) count long-range residue pairs in spatial proximity — high for tightly packed folds, near zero for rods or random coil. The bounding-box extents give the protein's footprint along x, y, z in Å.

Solvent-accessible surface area (SASA) is the area in Å² traced out by the centre of a 1.4 Å probe sphere (a water molecule) rolled over the protein's van der Waals surface (Shrake–Rupley / Lee–Richards construction). Buried residues have near-zero SASA; fully exposed residues can exceed 200 Å². The total SASA scales roughly with the number of surface residues.

The contact map is a binary N×N matrix image: pixel (i, j) is dark where Cα_i and Cα_j are within 8 Å and |i−j|>4. Because the |i−j|>4 filter removes local helical contacts, off-diagonal stripes parallel to the main diagonal indicate parallel β-sheets; stripes perpendicular to it indicate antiparallel β-sheets. The Ramachandran plot scatters every residue's (φ, ψ) pair against the sterically allowed regions. The PAE heatmap renders the predicted-aligned-error matrix.

— Structural neighborhood —

3Di is Foldseek's structural alphabet. Each residue is assigned one of twenty discrete states based on how its Cα sits relative to its spatial (not sequential) neighbors. Aligning 3Di strings finds structural homologs roughly as well as full 3D superposition, but orders of magnitude faster.

Nearest PDB neighbors are the top structural matches found by Foldseek when searching this structure against the entire Protein Data Bank. Each hit reports a TM-score (0 to 1; >0.5 almost always implies the same fold) and an E-value. These are *structural* homologs — they may share no detectable sequence similarity.

— Confidence and disorder —

For AlphaFold models, the B-factor field carries pLDDT — the model's own estimate of local accuracy on a 0–100 scale. Regions with pLDDT<50 should be treated as essentially unmodeled; they often correspond to intrinsically disordered segments.

Crystallographic B-factors measure how much each atom's electron density is smeared out, in Å². They rise in mobile loops and surface residues and fall in the buried interior. In AlphaFold models this column is repurposed to hold pLDDT instead.

Predicted aligned error is AlphaFold's pairwise confidence. Unlike pLDDT (per-residue), PAE is per-residue-pair and captures whether two parts of the structure are correctly placed relative to each other. Units are ångströms of expected positional error.